Protein 6HQ2 (pdb70)

Sequence (215 aa):
AAQSVDIHKDQIIFSEGDAGDCAYIIEKGRVLIYLTKDKEEIPLTILGEGEIFGEMALIDNQNRSASVRALEDVRLAIVTKQQVLERVSTADKVVQLLMRVLLKRLRRAAQSVDIHKDQIIFSEGDAGDCAYIIEKGRVLIYLTKDKEEIPLTILGEGEIFGEMALIDNQNRSASVRALEDVRLAIVTKQQVLERVSTADKVVQLLMRVLLKRLR

Radius of gyration: 20.6 Å; Cα contacts (8 Å, |Δi|>4): 465; chains: 2; bounding box: 59×42×38 Å

B-factor: mean 92.41, std 17.85, range [60.57, 152.87]

Structure (mmCIF, N/CA/C/O backbone):
data_6HQ2
#
_entry.id   6HQ2
#
_cell.length_a   92.470
_cell.length_b   92.470
_cell.length_c   74.120
_cell.angle_alpha   90.000
_cell.angle_beta   90.000
_cell.angle_gamma   90.000
#
_symmetry.space_group_name_H-M   'P 43 21 2'
#
loop_
_entity.id
_entity.type
_entity.pdbx_description
1 polymer 'EAL Enzyme Bd1971'
2 water water
#
loop_
_atom_site.group_PDB
_atom_site.id
_atom_site.type_symbol
_atom_site.label_atom_id
_atom_site.label_alt_id
_atom_site.label_comp_id
_atom_site.label_asym_id
_atom_site.label_entity_id
_atom_site.label_seq_id
_atom_site.pdbx_PDB_ins_code
_atom_site.Cartn_x
_atom_site.Cartn_y
_atom_site.Cartn_z
_atom_site.occupancy
_atom_site.B_iso_or_equiv
_atom_site.auth_seq_id
_atom_site.auth_comp_id
_atom_site.auth_asym_id
_atom_site.auth_atom_id
_atom_site.pdbx_PDB_model_num
ATOM 1 N N . ALA A 1 1 ? 2.804 55.589 88.337 1.00 107.29 4 ALA A N 1
ATOM 2 C CA . ALA A 1 1 ? 1.389 55.464 87.883 1.00 106.14 4 ALA A CA 1
ATOM 3 C C . ALA A 1 1 ? 0.879 56.832 87.431 1.00 104.17 4 ALA A C 1
ATOM 4 O O . ALA A 1 1 ? 0.640 57.688 88.258 1.00 105.32 4 ALA A O 1
ATOM 6 N N . ALA A 1 2 ? 0.701 57.034 86.125 1.00 102.94 5 ALA A N 1
ATOM 7 C CA . ALA A 1 2 ? 0.147 58.291 85.599 1.00 99.26 5 ALA A CA 1
ATOM 8 C C . ALA A 1 2 ? -1.289 58.496 86.107 1.00 98.45 5 ALA A C 1
ATOM 9 O O . ALA A 1 2 ? -2.028 57.538 86.246 1.00 103.00 5 ALA A O 1
ATOM 11 N N . GLN A 1 3 ? -1.677 59.735 86.375 1.00 94.84 6 GLN A N 1
ATOM 12 C CA . GLN A 1 3 ? -3.003 60.046 86.916 1.00 97.97 6 GLN A CA 1
ATOM 13 C C . GLN A 1 3 ? -3.715 61.148 86.101 1.00 89.71 6 GLN A C 1
ATOM 14 O O . GLN A 1 3 ? -3.047 62.033 85.574 1.00 84.86 6 GLN A O 1
ATOM 20 N N . SER A 1 4 ? -5.052 61.147 86.079 1.00 86.38 7 SER A N 1
ATOM 21 C CA . SER A 1 4 ? -5.820 62.249 85.468 1.00 85.87 7 SER A CA 1
ATOM 22 C C . SER A 1 4 ? -6.845 62.851 86.432 1.00 86.58 7 SER A C 1
ATOM 23 O O . SER A 1 4 ? -7.311 62.169 87.348 1.00 84.64 7 SER A O 1
ATOM 26 N N . VAL A 1 5 ? -7.215 64.116 86.190 1.00 82.01 8 VAL A N 1
ATOM 27 C CA . VAL A 1 5 ? -8.217 64.794 86.990 1.00 80.02 8 VAL A CA 1
ATOM 28 C C . VAL A 1 5 ? -9.180 65.570 86.131 1.00 77.87 8 VAL A C 1
ATOM 29 O O . VAL A 1 5 ? -8.770 66.144 85.093 1.00 74.86 8 VAL A O 1
ATOM 33 N N . ASP A 1 6 ? -10.425 65.657 86.614 1.00 73.32 9 ASP A N 1
ATOM 34 C CA . ASP A 1 6 ? -11.422 66.509 86.001 1.00 76.54 9 ASP A CA 1
ATOM 35 C C . ASP A 1 6 ? -11.395 67.864 86.661 1.00 77.70 9 ASP A C 1
ATOM 36 O O . ASP A 1 6 ? -11.316 67.960 87.903 1.00 73.33 9 ASP A O 1
ATOM 41 N N . ILE A 1 7 ? -11.475 68.922 85.851 1.00 78.51 10 ILE A N 1
ATOM 42 C CA . ILE A 1 7 ? -11.723 70.273 86.393 1.00 76.04 10 ILE A CA 1
ATOM 43 C C . ILE A 1 7 ? -12.852 70.978 85.630 1.00 76.22 10 ILE A C 1
ATOM 44 O O . ILE A 1 7 ? -12.919 70.949 84.413 1.00 80.92 10 ILE A O 1
ATOM 49 N N . HIS A 1 8 ? -13.741 71.618 86.369 1.00 74.91 11 HIS A N 1
ATOM 50 C CA . HIS A 1 8 ? -14.959 72.172 85.788 1.00 78.69 11 HIS A CA 1
ATOM 51 C C . HIS A 1 8 ? -14.771 73.494 85.074 1.00 76.94 11 HIS A C 1
ATOM 52 O O . HIS A 1 8 ? -13.905 74.310 85.389 1.00 75.63 11 HIS A O 1
ATOM 59 N N . LYS A 1 9 ? -15.598 73.673 84.078 1.00 77.88 12 LYS A N 1
ATOM 60 C CA . LYS A 1 9 ? -15.660 74.893 83.314 1.00 79.73 12 LYS A CA 1
ATOM 61 C C . LYS A 1 9 ? -15.586 76.088 84.262 1.00 75.98 12 LYS A C 1
ATOM 62 O O . LYS A 1 9 ? -16.286 76.128 85.267 1.00 74.99 12 LYS A O 1
ATOM 68 N N . ASP A 1 10 ? -14.712 77.035 83.931 1.00 77.08 13 ASP A N 1
ATOM 69 C CA . ASP A 1 10 ? -14.473 78.331 84.650 1.00 77.81 13 ASP A CA 1
ATOM 70 C C . ASP A 1 10 ? -13.577 78.312 85.874 1.00 74.28 13 ASP A C 1
ATOM 71 O O . ASP A 1 10 ? -13.193 79.382 86.376 1.00 80.82 13 ASP A O 1
ATOM 76 N N . GLN A 1 11 ? -13.207 77.117 86.319 1.00 69.02 14 GLN A N 1
ATOM 77 C CA . GLN A 1 11 ? -12.197 77.003 87.362 1.00 69.48 14 GLN A CA 1
ATOM 78 C C . GLN A 1 11 ? -10.838 77.464 86.851 1.00 71.70 14 GLN A C 1
ATOM 79 O O . GLN A 1 11 ? -10.418 77.189 85.720 1.00 75.29 14 GLN A O 1
ATOM 85 N N . ILE A 1 12 ? -10.161 78.157 87.723 1.00 73.55 15 ILE A N 1
ATOM 86 C CA . ILE A 1 12 ? -8.790 78.515 87.545 1.00 70.86 15 ILE A CA 1
ATOM 87 C C . ILE A 1 12 ? -7.978 77.335 87.979 1.00 70.63 15 ILE A C 1
ATOM 88 O O . ILE A 1 12 ? -8.019 76.893 89.140 1.00 74.03 15 ILE A O 1
ATOM 93 N N . ILE A 1 13 ? -7.228 76.809 87.031 1.00 71.53 16 ILE A N 1
ATOM 94 C CA . ILE A 1 13 ? -6.414 75.622 87.235 1.00 71.03 16 ILE A CA 1
ATOM 95 C C . ILE A 1 13 ? -5.157 75.988 88.030 1.00 72.54 16 ILE A C 1
ATOM 96 O O . ILE A 1 13 ? -4.799 75.276 88.970 1.00 73.01 16 ILE A O 1
ATOM 101 N N . PHE A 1 14 ? -4.519 77.096 87.643 1.00 72.60 17 PHE A N 1
ATOM 102 C CA . PHE A 1 14 ? -3.517 77.770 88.469 1.00 72.00 17 PHE A CA 1
ATOM 103 C C . PHE A 1 14 ? -3.371 79.258 88.080 1.00 74.00 17 PHE A C 1
ATOM 104 O O . PHE A 1 14 ? -3.888 79.657 87.061 1.00 70.12 17 PHE A O 1
ATOM 112 N N . SER A 1 15 ? -2.683 80.047 88.918 1.00 76.20 18 SER A N 1
ATOM 113 C CA . SER A 1 15 ? -2.506 81.481 88.700 1.00 78.47 18 SER A CA 1
ATOM 114 C C . SER A 1 15 ? -1.038 81.945 88.600 1.00 82.26 18 SER A C 1
ATOM 115 O O . SER A 1 15 ? -0.148 81.378 89.221 1.00 83.60 18 SER A O 1
ATOM 118 N N . GLU A 1 16 ? -0.814 82.981 87.795 1.00 88.54 19 GLU A N 1
ATOM 119 C CA . GLU A 1 16 ? 0.413 83.812 87.825 1.00 93.62 19 GLU A CA 1
ATOM 120 C C . GLU A 1 16 ? 0.911 83.862 89.236 1.00 91.76 19 GLU A C 1
ATOM 121 O O . GLU A 1 16 ? 0.189 84.333 90.112 1.00 96.51 19 GLU A O 1
ATOM 127 N N . GLY A 1 17 ? 2.105 83.357 89.481 1.00 89.29 20 GLY A N 1
ATOM 128 C CA . GLY A 1 17 ? 2.740 83.517 90.764 1.00 88.81 20 GLY A CA 1
ATOM 129 C C . GLY A 1 17 ? 2.750 82.260 91.609 1.00 87.29 20 GLY A C 1
ATOM 130 O O . GLY A 1 17 ? 3.622 82.118 92.465 1.00 89.12 20 GLY A O 1
ATOM 131 N N . ASP A 1 18 ? 1.778 81.363 91.396 1.00 83.50 21 ASP A N 1
ATOM 132 C CA . ASP A 1 18 ? 1.686 80.141 92.197 1.00 80.78 21 ASP A CA 1
ATOM 133 C C . ASP A 1 18 ? 2.953 79.270 92.068 1.00 84.25 21 ASP A C 1
ATOM 134 O O . ASP A 1 18 ? 3.607 79.226 91.025 1.00 83.73 21 ASP A O 1
ATOM 139 N N . ALA A 1 19 ? 3.254 78.557 93.150 1.00 82.70 22 ALA A N 1
ATOM 140 C CA . ALA A 1 19 ? 4.263 77.524 93.155 1.00 80.93 22 ALA A CA 1
ATOM 141 C C . ALA A 1 19 ? 3.717 76.375 92.355 1.00 76.85 22 ALA A C 1
ATOM 142 O O . ALA A 1 19 ? 2.545 76.102 92.458 1.00 77.48 22 ALA A O 1
ATOM 144 N N . GLY A 1 20 ? 4.533 75.679 91.584 1.00 79.46 23 GLY A N 1
ATOM 145 C CA . GLY A 1 20 ? 4.032 74.501 90.875 1.00 80.14 23 GLY A CA 1
ATOM 146 C C . GLY A 1 20 ? 5.114 73.493 90.565 1.00 80.76 23 GLY A C 1
ATOM 147 O O . GLY A 1 20 ? 6.229 73.870 90.269 1.00 84.06 23 GLY A O 1
ATOM 148 N N . ASP A 1 21 ? 4.763 72.214 90.602 1.00 85.73 24 ASP A N 1
ATOM 149 C CA . ASP A 1 21 ? 5.719 71.127 90.399 1.00 92.56 24 ASP A CA 1
ATOM 150 C C . ASP A 1 21 ? 5.473 70.247 89.200 1.00 91.13 24 ASP A C 1
ATOM 151 O O . ASP A 1 21 ? 6.321 69.422 88.853 1.00 98.74 24 ASP A O 1
ATOM 156 N N . CYS A 1 22 ? 4.320 70.418 88.570 1.00 89.39 25 CYS A N 1
ATOM 157 C CA . CYS A 1 22 ? 3.813 69.491 87.567 1.00 86.04 25 CYS A CA 1
ATOM 158 C C . CYS A 1 22 ? 3.353 70.256 86.321 1.00 82.75 25 CYS A C 1
ATOM 159 O O . CYS A 1 22 ? 3.151 71.490 86.362 1.00 79.89 25 CYS A O 1
ATOM 162 N N . ALA A 1 23 ? 3.230 69.533 85.208 1.00 77.07 26 ALA A N 1
ATOM 163 C CA . ALA A 1 23 ? 2.600 70.081 83.991 1.00 75.65 26 ALA A CA 1
ATOM 164 C C . ALA A 1 23 ? 1.322 69.289 83.704 1.00 73.36 26 ALA A C 1
ATOM 165 O O . ALA A 1 23 ? 1.037 68.272 84.362 1.00 80.79 26 ALA A O 1
ATOM 167 N N . TYR A 1 24 ? 0.531 69.767 82.762 1.00 72.61 27 TYR A N 1
ATOM 168 C CA . TYR A 1 24 ? -0.764 69.121 82.417 1.00 77.12 27 TYR A CA 1
ATOM 169 C C . TYR A 1 24 ? -0.944 68.900 80.915 1.00 75.77 27 TYR A C 1
ATOM 170 O O . TYR A 1 24 ? -0.550 69.715 80.110 1.00 77.44 27 TYR A O 1
ATOM 179 N N . ILE A 1 25 ? -1.442 67.740 80.546 1.00 76.14 28 ILE A N 1
ATOM 180 C CA . ILE A 1 25 ? -1.776 67.478 79.159 1.00 79.03 28 ILE A CA 1
ATOM 181 C C . ILE A 1 25 ? -3.284 67.378 79.074 1.00 81.33 28 ILE A C 1
ATOM 182 O O . ILE A 1 25 ? -3.905 66.611 79.832 1.00 87.75 28 ILE A O 1
ATOM 187 N N . ILE A 1 26 ? -3.862 68.115 78.134 1.00 81.31 29 ILE A N 1
ATOM 188 C CA . ILE A 1 26 ? -5.302 68.176 78.002 1.00 82.35 29 ILE A CA 1
ATOM 189 C C . ILE A 1 26 ? -5.767 66.962 77.244 1.00 82.96 29 ILE A C 1
ATOM 190 O O . ILE A 1 26 ? -5.336 66.734 76.108 1.00 86.98 29 ILE A O 1
ATOM 195 N N . GLU A 1 27 ? -6.593 66.167 77.913 1.00 82.68 30 GLU A N 1
ATOM 196 C CA . GLU A 1 27 ? -7.217 64.996 77.323 1.00 88.92 30 GLU A CA 1
ATOM 197 C C . GLU A 1 27 ? -8.600 65.326 76.850 1.00 92.25 30 GLU A C 1
ATOM 198 O O . GLU A 1 27 ? -9.090 64.685 75.962 1.00 96.66 30 GLU A O 1
ATOM 204 N N . LYS A 1 28 ? -9.235 66.308 77.480 1.00 95.39 31 LYS A N 1
ATOM 205 C CA . LYS A 1 28 ? -10.580 66.736 77.125 1.00 99.31 31 LYS A CA 1
ATOM 206 C C . LYS A 1 28 ? -10.715 68.224 77.435 1.00 93.75 31 LYS A C 1
ATOM 207 O O . LYS A 1 28 ? -10.240 68.713 78.456 1.00 87.05 31 LYS A O 1
ATOM 213 N N . GLY A 1 29 ? -11.347 68.940 76.526 1.00 93.33 32 GLY A N 1
ATOM 214 C CA . GLY A 1 29 ? -11.723 70.319 76.759 1.00 89.91 32 GLY A CA 1
ATOM 215 C C . GLY A 1 29 ? -10.657 71.287 76.284 1.00 84.97 32 GLY A C 1
ATOM 216 O O . GLY A 1 29 ? -9.860 70.948 75.442 1.00 85.17 32 GLY A O 1
ATOM 217 N N . ARG A 1 30 ? -10.728 72.518 76.781 1.00 83.63 33 ARG A N 1
ATOM 218 C CA . ARG A 1 30 ? -9.909 73.647 76.331 1.00 84.51 33 ARG A CA 1
ATOM 219 C C . ARG A 1 30 ? -9.666 74.550 77.524 1.00 82.00 33 ARG A C 1
ATOM 220 O O . ARG A 1 30 ? -10.513 74.617 78.425 1.00 83.61 33 ARG A O 1
ATOM 228 N N . VAL A 1 31 ? -8.536 75.258 77.491 1.00 79.39 34 VAL A N 1
ATOM 229 C CA . VAL A 1 31 ? -8.134 76.187 78.555 1.00 80.36 34 VAL A CA 1
ATOM 230 C C . VAL A 1 31 ? -7.602 77.463 77.925 1.00 84.31 34 VAL A C 1
ATOM 231 O O . VAL A 1 31 ? -7.091 77.437 76.798 1.00 86.09 34 VAL A O 1
ATOM 235 N N . LEU A 1 32 ? -7.709 78.553 78.671 1.00 85.48 35 LEU A N 1
ATOM 236 C CA . LEU A 1 32 ? -7.172 79.847 78.286 1.00 87.06 35 LEU A CA 1
ATOM 237 C C . LEU A 1 32 ? -5.983 80.166 79.167 1.00 86.98 35 LEU A C 1
ATOM 238 O O . LEU A 1 32 ? -6.132 80.206 80.381 1.00 87.39 35 LEU A O 1
ATOM 243 N N . ILE A 1 33 ? -4.799 80.350 78.565 1.00 89.29 36 ILE A N 1
ATOM 244 C CA . ILE A 1 33 ? -3.656 80.922 79.275 1.00 86.64 36 ILE A CA 1
ATOM 245 C C . ILE A 1 33 ? -3.807 82.433 79.252 1.00 89.66 36 ILE A C 1
ATOM 246 O O . ILE A 1 33 ? -3.922 83.009 78.173 1.00 97.39 36 ILE A O 1
ATOM 251 N N . TYR A 1 34 ? -3.796 83.084 80.409 1.00 86.66 37 TYR A N 1
ATOM 252 C CA . TYR A 1 34 ? -3.919 84.536 80.457 1.00 89.62 37 TYR A CA 1
ATOM 253 C C . TYR A 1 34 ? -3.048 85.126 81.520 1.00 91.83 37 TYR A C 1
ATOM 254 O O . TYR A 1 34 ? -2.596 84.440 82.423 1.00 94.26 37 TYR A O 1
ATOM 263 N N . LEU A 1 35 ? -2.770 86.407 81.359 1.00 95.64 38 LEU A N 1
ATOM 264 C CA . LEU A 1 35 ? -2.207 87.229 82.412 1.00 99.97 38 LEU A CA 1
ATOM 265 C C . LEU A 1 35 ? -3.309 88.138 82.874 1.00 101.65 38 LEU A C 1
ATOM 266 O O . LEU A 1 35 ? -4.389 88.190 82.270 1.00 100.89 38 LEU A O 1
ATOM 271 N N . THR A 1 36 ? -3.010 88.907 83.911 1.00 106.83 39 THR A N 1
ATOM 272 C CA . THR A 1 36 ? -3.872 90.025 84.274 1.00 114.82 39 THR A CA 1
ATOM 273 C C . THR A 1 36 ? -2.977 91.219 84.682 1.00 120.06 39 THR A C 1
ATOM 274 O O . THR A 1 36 ? -1.915 91.050 85.295 1.00 122.08 39 THR A O 1
ATOM 278 N N . LYS A 1 37 ? -3.365 92.401 84.221 1.00 127.72 40 LYS A N 1
ATOM 279 C CA . LYS A 1 37 ? -2.759 93.661 84.641 1.00 135.63 40 LYS A CA 1
ATOM 280 C C . LYS A 1 37 ? -3.856 94.702 84.751 1.00 136.11 40 LYS A C 1
ATOM 281 O O . LYS A 1 37 ? -4.760 94.720 83.939 1.00 135.08 40 LYS A O 1
ATOM 287 N N . ASP A 1 38 ? -3.772 95.546 85.775 1.00 137.70 41 ASP A N 1
ATOM 288 C CA . ASP A 1 38 ? -4.768 96.583 86.065 1.00 138.59 41 ASP A CA 1
ATOM 289 C C . ASP A 1 38 ? -6.083 96.051 86.623 1.00 134.60 41 ASP A C 1
ATOM 290 O O . ASP A 1 38 ? -6.836 96.834 87.178 1.00 139.76 41 ASP A O 1
ATOM 295 N N . LYS A 1 39 ? -6.313 94.740 86.597 1.00 131.53 42 LYS A N 1
ATOM 296 C CA . LYS A 1 39 ? -7.607 94.145 86.953 1.00 129.06 42 LYS A CA 1
ATOM 297 C C . LYS A 1 39 ? -8.232 93.733 85.616 1.00 128.19 42 LYS A C 1
ATOM 298 O O . LYS A 1 39 ? -9.424 93.526 85.515 1.00 125.38 42 LYS A O 1
ATOM 304 N N . GLU A 1 40 ? -7.386 93.587 84.596 1.00 131.24 43 GLU A N 1
ATOM 305 C CA . GLU A 1 40 ? -7.811 93.330 83.224 1.00 130.38 43 GLU A CA 1
ATOM 306 C C . GLU A 1 40 ? -7.230 92.011 82.683 1.00 125.73 43 GLU A C 1
ATOM 307 O O . GLU A 1 40 ? -6.016 91.805 82.690 1.00 122.12 43 GLU A O 1
ATOM 313 N N . GLU A 1 41 ? -8.102 91.132 82.202 1.00 119.77 44 GLU A N 1
ATOM 314 C CA . GLU A 1 41 ? -7.687 89.863 81.614 1.00 115.73 44 GLU A CA 1
ATOM 315 C C . GLU A 1 41 ? -7.045 90.089 80.248 1.00 123.24 44 GLU A C 1
ATOM 316 O O . GLU A 1 41 ? -7.696 90.573 79.313 1.00 127.20 44 GLU A O 1
ATOM 322 N N . ILE A 1 42 ? -5.775 89.740 80.115 1.00 119.83 45 ILE A N 1
ATOM 323 C CA . ILE A 1 42 ? -5.140 89.819 78.818 1.00 119.50 45 ILE A CA 1
ATOM 324 C C . ILE A 1 42 ? -4.792 88.408 78.318 1.00 111.13 45 ILE A C 1
ATOM 325 O O . ILE A 1 42 ? -3.848 87.800 78.760 1.00 108.05 45 ILE A O 1
ATOM 330 N N . PRO A 1 43 ? -5.627 87.854 77.432 1.00 108.79 46 PRO A N 1
ATOM 331 C CA . PRO A 1 43 ? -5.444 86.485 76.938 1.00 106.86 46 PRO A CA 1
ATOM 332 C C . PRO A 1 43 ? -4.218 86.277 76.095 1.00 106.20 46 PRO A C 1
ATOM 333 O O . PRO A 1 43 ? -3.911 87.092 75.259 1.00 116.07 46 PRO A O 1
ATOM 337 N N . LEU A 1 44 ? -3.566 85.149 76.261 1.00 103.30 47 LEU A N 1
ATOM 338 C CA . LEU A 1 44 ? -2.394 84.839 75.472 1.00 102.80 47 LEU A CA 1
ATOM 339 C C . LEU A 1 44 ? -2.672 83.720 74.489 1.00 100.19 47 LEU A C 1
ATOM 340 O O . LEU A 1 44 ? -2.310 83.830 73.312 1.00 106.93 47 LEU A O 1
ATOM 345 N N . THR A 1 45 ? -3.290 82.638 74.961 1.00 95.75 48 THR A N 1
ATOM 346 C CA . THR A 1 45 ? -3.412 81.420 74.175 1.00 95.75 48 THR A CA 1
ATOM 347 C C . THR A 1 45 ? -4.545 80.527 74.628 1.00 90.10 48 THR A C 1
ATOM 348 O O . THR A 1 45 ? -4.862 80.453 75.796 1.00 92.36 48 THR A O 1
ATOM 352 N N . ILE A 1 46 ? -5.126 79.829 73.668 1.00 88.39 49 ILE A N 1
ATOM 353 C CA . ILE A 1 46 ? -6.143 78.841 73.909 1.00 88.45 49 ILE A CA 1
ATOM 354 C C . ILE A 1 46 ? -5.549 77.521 73.516 1.00 83.95 49 ILE A C 1
ATOM 355 O O . ILE A 1 46 ? -4.948 77.389 72.475 1.00 85.52 49 ILE A O 1
ATOM 360 N N . LEU A 1 47 ? -5.710 76.544 74.374 1.00 82.78 50 LEU A N 1
ATOM 361 C CA . LEU A 1 47 ? -5.126 75.234 74.177 1.00 82.73 50 LEU A CA 1
ATOM 362 C C . LEU A 1 47 ? -6.250 74.249 74.270 1.00 82.81 50 LEU A C 1
ATOM 363 O O . LEU A 1 47 ? -7.154 74.453 75.086 1.00 83.05 50 LEU A O 1
ATOM 368 N N . GLY A 1 48 ? -6.151 73.162 73.501 1.00 83.10 51 GLY A N 1
ATOM 369 C CA . GLY A 1 48 ? -7.173 72.093 73.443 1.00 82.65 51 GLY A CA 1
ATOM 370 C C . GLY A 1 48 ? -6.537 70.717 73.480 1.00 84.52 51 GLY A C 1
ATOM 371 O O . GLY A 1 48 ? -5.336 70.587 73.857 1.00 80.91 51 GLY A O 1
ATOM 372 N N . GLU A 1 49 ? -7.320 69.689 73.150 1.00 83.16 52 GLU A N 1
ATOM 373 C CA . GLU A 1 49 ? -6.876 68.300 73.331 1.00 87.55 52 GLU A CA 1
ATOM 374 C C . GLU A 1 49 ? -5.488 68.065 72.749 1.00 89.61 52 GLU A C 1
ATOM 375 O O . GLU A 1 49 ? -5.155 68.605 71.695 1.00 90.35 52 GLU A O 1
ATOM 381 N N . GLY A 1 50 ? -4.687 67.272 73.466 1.00 89.58 53 GLY A N 1
ATOM 382 C CA . GLY A 1 50 ? -3.382 66.845 72.992 1.00 87.88 53 GLY A CA 1
ATOM 383 C C . GLY A 1 50 ? -2.277 67.796 73.368 1.00 85.48 53 GLY A C 1
ATOM 384 O O . GLY A 1 50 ? -1.135 67.516 73.069 1.00 90.96 53 GLY A O 1
ATOM 385 N N . GLU A 1 51 ? -2.608 68.932 73.987 1.00 83.21 54 GLU A N 1
ATOM 386 C CA . GLU A 1 51 ? -1.648 69.963 74.293 1.00 79.79 54 GLU A CA 1
ATOM 387 C C . GLU A 1 51 ? -1.276 70.010 75.736 1.00 77.28 54 GLU A C 1
ATOM 388 O O . GLU A 1 51 ? -2.024 69.593 76.602 1.00 79.30 54 GLU A O 1
ATOM 394 N N . ILE A 1 52 ? -0.085 70.531 75.982 1.00 76.60 55 ILE A N 1
ATOM 395 C CA . ILE A 1 52 ? 0.527 70.573 77.305 1.00 75.47 55 ILE A CA 1
ATOM 396 C C . ILE A 1 52 ? 0.619 72.024 77.758 1.00 75.87 55 ILE A C 1
ATOM 397 O O . ILE A 1 52 ? 0.833 72.915 76.951 1.00 76.95 55 ILE A O 1
ATOM 402 N N . PHE A 1 53 ? 0.440 72.254 79.053 1.00 72.92 56 PHE A N 1
ATOM 403 C CA . PHE A 1 53 ? 0.777 73.538 79.631 1.00 76.12 56 PHE A CA 1
ATOM 404 C C . PHE A 1 53 ? 1.304 73.314 81.023 1.00 72.84 56 PHE A C 1
ATOM 405 O O . PHE A 1 53 ? 1.279 72.175 81.540 1.00 72.05 56 PHE A O 1
ATOM 413 N N . GLY A 1 54 ? 1.813 74.394 81.600 1.00 70.45 57 GLY A N 1
ATOM 414 C CA . GLY A 1 54 ? 2.494 74.310 82.887 1.00 73.06 57 GLY A CA 1
ATOM 415 C C . GLY A 1 54 ? 3.908 73.740 82.778 1.00 74.01 57 GLY A C 1
ATOM 416 O O . GLY A 1 54 ? 4.523 73.396 83.805 1.00 74.90 57 GLY A O 1
ATOM 417 N N . GLU A 1 55 ? 4.450 73.657 81.563 1.00 74.42 58 GLU A N 1
ATOM 418 C CA . GLU A 1 55 ? 5.672 72.870 81.382 1.00 79.10 58 GLU A CA 1
ATOM 419 C C . GLU A 1 55 ? 6.887 73.441 82.067 1.00 78.82 58 GLU A C 1
ATOM 420 O O . GLU A 1 55 ? 7.741 72.679 82.436 1.00 81.02 58 GLU A O 1
ATOM 426 N N . MET A 1 56 ? 6.942 74.749 82.292 1.00 85.00 59 MET A N 1
ATOM 427 C CA . MET A 1 56 ? 8.116 75.328 82.932 1.00 88.24 59 MET A CA 1
ATOM 428 C C . MET A 1 56 ? 8.269 74.953 84.400 1.00 96.31 59 MET A C 1
ATOM 429 O O . MET A 1 56 ? 9.329 75.133 84.946 1.00 97.78 59 MET A O 1
ATOM 434 N N . ALA A 1 57 ? 7.252 74.392 85.037 1.00 98.36 60 ALA A N 1
ATOM 435 C CA . ALA A 1 57 ? 7.410 73.886 86.402 1.00 94.52 60 ALA A CA 1
ATOM 436 C C . ALA A 1 57 ? 8.228 72.621 86.414 1.00 98.88 60 ALA A C 1
ATOM 437 O O . ALA A 1 57 ? 8.922 72.332 87.400 1.00 111.96 60 ALA A O 1
ATOM 439 N N . LEU A 1 58 ? 8.169 71.855 85.337 1.00 96.91 61 LEU A N 1
ATOM 440 C CA . LEU A 1 58 ? 8.927 70.596 85.239 1.00 99.50 61 LEU A CA 1
ATOM 441 C C . LEU A 1 58 ? 10.341 70.813 84.898 1.00 102.75 61 LEU A C 1
ATOM 442 O O . LEU A 1 58 ? 11.168 69.896 85.026 1.00 111.59 61 LEU A O 1
ATOM 447 N N . ILE A 1 59 ? 10.626 71.987 84.355 1.00 104.26 62 ILE A N 1
ATOM 448 C CA . ILE A 1 59 ? 11.954 72.270 83.882 1.00 106.56 62 ILE A CA 1
ATOM 449 C C . ILE A 1 59 ? 12.681 73.082 84.947 1.00 109.48 62 ILE A C 1
ATOM 450 O O . ILE A 1 59 ? 13.487 72.561 85.701 1.00 119.75 62 ILE A O 1
ATOM 455 N N . ASP A 1 60 ? 12.383 74.366 85.023 1.00 113.64 63 ASP A N 1
ATOM 456 C CA . ASP A 1 60 ? 12.992 75.212 86.018 1.00 119.33 63 ASP A CA 1
ATOM 457 C C . ASP A 1 60 ? 12.390 74.946 87.396 1.00 120.91 63 ASP A C 1
ATOM 458 O O . ASP A 1 60 ? 11.897 73.852 87.696 1.00 113.93 63 ASP A O 1
ATOM 463 N N . ASN A 1 61 ? 12.470 75.951 88.253 1.00 128.76 64 ASN A N 1
ATOM 464 C CA . ASN A 1 61 ? 11.990 75.807 89.611 1.00 128.23 64 ASN A CA 1
ATOM 465 C C . ASN A 1 61 ? 11.360 77.068 90.146 1.00 130.92 64 ASN A C 1
ATOM 466 O O . ASN A 1 61 ? 11.523 77.416 91.319 1.00 142.87 64 ASN A O 1
ATOM 471 N N . GLN A 1 62 ? 10.591 77.718 89.285 1.00 129.16 65 GLN A N 1
ATOM 472 C CA . GLN A 1 62 ? 9.967 78.970 89.637 1.00 128.00 65 GLN A CA 1
ATOM 473 C C . GLN A 1 62 ? 8.453 78.762 89.718 1.00 115.06 65 GLN A C 1
ATOM 474 O O . GLN A 1 62 ? 7.933 77.644 89.865 1.00 109.55 65 GLN A O 1
ATOM 480 N N . ASN A 1 63 ? 7.767 79.884 89.649 1.00 107.39 66 ASN A N 1
ATOM 481 C CA . ASN A 1 63 ? 6.351 79.930 89.768 1.00 97.16 66 ASN A CA 1
ATOM 482 C C . ASN A 1 63 ? 5.717 80.093 88.428 1.00 91.16 66 ASN A C 1
ATOM 483 O O . ASN A 1 63 ? 6.342 80.479 87.448 1.00 90.70 66 ASN A O 1
ATOM 488 N N . ARG A 1 64 ? 4.432 79.832 88.408 1.00 87.22 67 ARG A N 1
ATOM 489 C CA . ARG A 1 64 ? 3.681 79.919 87.203 1.00 81.63 67 ARG A CA 1
ATOM 490 C C . ARG A 1 64 ? 3.829 81.324 86.614 1.00 87.57 67 ARG A C 1
ATOM 491 O O . ARG A 1 64 ? 3.606 82.343 87.292 1.00 94.58 67 ARG A O 1
ATOM 499 N N . SER A 1 65 ? 4.205 81.375 85.345 1.00 89.11 68 SER A N 1
ATOM 500 C CA . SER A 1 65 ? 4.360 82.641 84.637 1.00 94.10 68 SER A CA 1
ATOM 501 C C . SER A 1 65 ? 3.028 83.169 84.140 1.00 94.23 68 SER A C 1
ATOM 502 O O . SER A 1 65 ? 2.913 84.374 83.858 1.00 99.24 68 SER A O 1
ATOM 505 N N . ALA A 1 66 ? 2.028 82.290 84.044 1.00 89.10 69 ALA A N 1
ATOM 506 C CA . ALA A 1 66 ? 0.687 82.695 83.601 1.00 89.53 69 ALA A CA 1
ATOM 507 C C . ALA A 1 66 ? -0.412 81.949 84.348 1.00 85.96 69 ALA A C 1
ATOM 508 O O . ALA A 1 66 ? -0.141 80.941 84.986 1.00 85.56 69 ALA A O 1
ATOM 510 N N . SER A 1 67 ? -1.631 82.479 84.268 1.00 83.06 70 SER A N 1
ATOM 511 C CA . SER A 1 67 ? -2.817 81.854 84.823 1.00 80.79 70 SER A CA 1
ATOM 512 C C . SER A 1 67 ? -3.540 81.040 83.747 1.00 80.27 70 SER A C 1
ATOM 513 O O . SER A 1 67 ? -3.474 81.357 82.566 1.00 82.30 70 SER A O 1
ATOM 516 N N . VAL A 1 68 ? -4.282 80.026 84.173 1.00 74.83 71 VAL A N 1
ATOM 517 C CA . VAL A 1 68 ? -4.958 79.151 83.270 1.00 71.92 71 VAL A CA 1
ATOM 518 C C . VAL A 1 68 ? -6.342 78.840 83.816 1.00 75.34 71 VAL A C 1
ATOM 519 O O . VAL A 1 68 ? -6.478 78.336 84.917 1.00 77.69 71 VAL A O 1
ATOM 523 N N . ARG A 1 69 ? -7.343 79.131 83.002 1.00 77.25 72 ARG A N 1
ATOM 524 C CA . ARG A 1 69 ? -8.713 78.900 83.295 1.00 82.04 72 ARG A CA 1
ATOM 525 C C . ARG A 1 69 ? -9.318 77.927 82.283 1.00 81.89 72 ARG A C 1
ATOM 526 O O . ARG A 1 69 ? -9.024 78.003 81.094 1.00 82.55 72 ARG A O 1
ATOM 534 N N . ALA A 1 70 ? -10.159 77.018 82.776 1.00 81.62 73 ALA A N 1
ATOM 535 C CA . ALA A 1 70 ? -10.880 76.089 81.941 1.00 85.04 73 ALA A CA 1
ATOM 536 C C . ALA A 1 70 ? -12.038 76.831 81.220 1.00 92.16 73 ALA A C 1
ATOM 537 O O . ALA A 1 70 ? -12.839 77.485 81.859 1.00 94.17 73 ALA A O 1
ATOM 539 N N . LEU A 1 71 ? -12.104 76.732 79.901 1.00 89.87 74 LEU A N 1
ATOM 540 C CA . LEU A 1 71 ? -13.181 77.364 79.133 1.00 95.86 74 LEU A CA 1
ATOM 541 C C . LEU A 1 71 ? -14.411 76.453 79.012 1.00 95.56 74 LEU A C 1
ATOM 542 O O . LEU A 1 71 ? -15.510 76.897 78.666 1.00 96.41 74 LEU A O 1
ATOM 547 N N . GLU A 1 72 ? -14.185 75.186 79.340 1.00 95.18 75 GLU A N 1
ATOM 548 C CA . GLU A 1 72 ? -15.186 74.137 79.364 1.00 93.38 75 GLU A CA 1
ATOM 549 C C . GLU A 1 72 ? -14.661 73.043 80.328 1.00 89.09 75 GLU A C 1
ATOM 550 O O . GLU A 1 72 ? -13.581 73.184 80.878 1.00 83.44 75 GLU A O 1
ATOM 556 N N . ASP A 1 73 ? -15.439 71.996 80.587 1.00 83.52 76 ASP A N 1
ATOM 557 C CA . ASP A 1 73 ? -15.009 70.966 81.497 1.00 78.59 76 ASP A CA 1
ATOM 558 C C . ASP A 1 73 ? -13.710 70.368 80.938 1.00 78.09 76 ASP A C 1
ATOM 559 O O . ASP A 1 73 ? -13.647 70.025 79.759 1.00 80.64 76 ASP A O 1
ATOM 564 N N . VAL A 1 74 ? -12.672 70.221 81.750 1.00 74.46 77 VAL A N 1
ATOM 565 C CA . VAL A 1 74 ? -11.488 69.578 81.201 1.00 79.54 77 VAL A CA 1
ATOM 566 C C . VAL A 1 74 ? -11.110 68.293 81.927 1.00 77.36 77 VAL A C 1
ATOM 567 O O . VAL A 1 74 ? -11.533 68.054 83.031 1.00 78.37 77 VAL A O 1
ATOM 571 N N . ARG A 1 75 ? -10.376 67.428 81.242 1.00 77.78 78 ARG A N 1
ATOM 572 C CA . ARG A 1 75 ? -9.764 66.296 81.892 1.00 80.87 78 ARG A CA 1
ATOM 573 C C . ARG A 1 75 ? -8.288 66.442 81.556 1.00 80.57 78 ARG A C 1
ATOM 574 O O . ARG A 1 75 ? -7.934 66.624 80.393 1.00 84.05 78 ARG A O 1
ATOM 582 N N . LEU A 1 76 ? -7.458 66.445 82.603 1.00 75.78 79 LEU A N 1
ATOM 583 C CA . LEU A 1 76 ? -6.059 66.726 82.478 1.00 75.58 79 LEU A CA 1
ATOM 584 C C . LEU A 1 76 ? -5.254 65.550 82.973 1.00 76.90 79 LEU A C 1
ATOM 585 O O . LEU A 1 76 ? -5.540 64.976 84.032 1.00 77.34 79 LEU A O 1
ATOM 590 N N . ALA A 1 77 ? -4.232 65.207 82.212 1.00 77.92 80 ALA A N 1
ATOM 591 C CA . ALA A 1 77 ? -3.231 64.232 82.638 1.00 82.22 80 ALA A CA 1
ATOM 592 C C . ALA A 1 77 ? -2.143 64.999 83.387 1.00 80.70 80 ALA A C 1
ATOM 593 O O . ALA A 1 77 ? -1.658 66.024 82.891 1.00 77.07 80 ALA A O 1
ATOM 595 N N . ILE A 1 78 ? -1.782 64.519 84.575 1.00 78.12 81 ILE A N 1
ATOM 596 C CA . ILE A 1 78 ? -0.777 65.188 85.390 1.00 77.70 81 ILE A CA 1
ATOM 597 C C . ILE A 1 78 ? 0.563 64.636 84.982 1.00 80.26 81 ILE A C 1
ATOM 598 O O . ILE A 1 78 ? 0.788 63.432 85.031 1.00 79.71 81 ILE A O 1
ATOM 603 N N . VAL A 1 79 ? 1.448 65.521 84.561 1.00 80.57 82 VAL A N 1
ATOM 604 C CA . VAL A 1 79 ? 2.825 65.138 84.221 1.00 82.30 82 VAL A CA 1
ATOM 605 C C . VAL A 1 79 ? 3.761 65.560 85.374 1.00 85.04 82 VAL A C 1
ATOM 606 O O . VAL A 1 79 ? 3.805 66.748 85.715 1.00 87.55 82 VAL A O 1
ATOM 610 N N . THR A 1 80 ? 4.510 64.612 85.950 1.00 82.96 83 THR A N 1
ATOM 611 C CA . THR A 1 80 ? 5.421 64.892 87.084 1.00 80.52 83 THR A CA 1
ATOM 612 C C . THR A 1 80 ? 6.866 64.885 86.614 1.00 85.96 83 THR A C 1
ATOM 613 O O . THR A 1 80 ? 7.163 64.338 85.559 1.00 89.39 83 THR A O 1
ATOM 617 N N . LYS A 1 81 ? 7.769 65.425 87.433 1.00 90.16 84 LYS A N 1
ATOM 618 C CA . LYS A 1 81 ? 9.205 65.368 87.164 1.00 89.53 84 LYS A CA 1
ATOM 619 C C . LYS A 1 81 ? 9.702 63.947 87.047 1.00 87.77 84 LYS A C 1
ATOM 620 O O . LYS A 1 81 ? 10.553 63.637 86.222 1.00 84.76 84 LYS A O 1
ATOM 626 N N . GLN A 1 82 ? 9.136 63.079 87.866 1.00 91.67 85 GLN A N 1
ATOM 627 C CA . GLN A 1 82 ? 9.565 61.687 87.890 1.00 97.48 85 GLN A CA 1
ATOM 628 C C . GLN A 1 82 ? 9.205 61.014 86.562 1.00 94.83 85 GLN A C 1
ATOM 629 O O . GLN A 1 82 ? 9.996 60.242 86.047 1.00 93.25 85 GLN A O 1
ATOM 635 N N . GLN A 1 83 ? 8.010 61.296 86.036 1.00 90.76 86 GLN A N 1
ATOM 636 C CA . GLN A 1 83 ? 7.568 60.671 84.794 1.00 95.57 86 GLN A CA 1
ATOM 637 C C . GLN A 1 83 ? 8.410 61.082 83.591 1.00 97.02 86 GLN A C 1
ATOM 638 O O . GLN A 1 83 ? 8.713 60.270 82.722 1.00 96.06 86 GLN A O 1
ATOM 644 N N . VAL A 1 84 ? 8.782 62.352 83.565 1.00 92.80 87 VAL A N 1
ATOM 645 C CA . VAL A 1 84 ? 9.662 62.853 82.552 1.00 95.34 87 VAL A CA 1
ATOM 646 C C . VAL A 1 84 ? 11.001 62.106 82.539 1.00 96.86 87 VAL A C 1
ATOM 647 O O . VAL A 1 84 ? 11.415 61.602 81.495 1.00 99.58 87 VAL A O 1
ATOM 651 N N . LEU A 1 85 ? 11.632 61.986 83.699 1.00 97.51 88 LEU A N 1
ATOM 652 C CA . LEU A 1 85 ? 12.869 61.244 83.810 1.00 95.27 88 LEU A CA 1
ATOM 653 C C . LEU A 1 85 ? 12.724 59.803 83.320 1.00 93.00 88 LEU A C 1
ATOM 654 O O . LEU A 1 85 ? 13.560 59.306 82.557 1.00 92.62 88 LEU A O 1
ATOM 659 N N . GLU A 1 86 ? 11.637 59.162 83.711 1.00 93.13 89 GLU A N 1
ATOM 660 C CA . GLU A 1 86 ? 11.376 57.788 83.323 1.00 98.81 89 GLU A CA 1
ATOM 661 C C . GLU A 1 86 ? 11.190 57.663 81.823 1.00 100.40 89 GLU A C 1
ATOM 662 O O . GLU A 1 86 ? 11.763 56.778 81.229 1.00 100.57 89 GLU A O 1
ATOM 668 N N . ARG A 1 87 ? 10.411 58.562 81.209 1.00 103.00 90 ARG A N 1
ATOM 669 C CA . ARG A 1 87 ? 10.138 58.515 79.752 1.00 99.97 90 ARG A CA 1
ATOM 670 C C . ARG A 1 87 ? 11.340 58.855 78.907 1.00 95.10 90 ARG A C 1
ATOM 671 O O . ARG A 1 87 ? 11.565 58.239 77.878 1.00 96.66 90 ARG A O 1
ATOM 679 N N . VAL A 1 88 ? 12.094 59.850 79.346 1.00 88.08 91 VAL A N 1
ATOM 680 C CA . VAL A 1 88 ? 13.316 60.214 78.673 1.00 88.73 91 VAL A CA 1
ATOM 681 C C . VAL A 1 88 ? 14.309 59.042 78.700 1.00 93.12 91 VAL A C 1
ATOM 682 O O . VAL A 1 88 ? 15.022 58.793 77.707 1.00 94.94 91 VAL A O 1
ATOM 686 N N . SER A 1 89 ? 14.373 58.314 79.813 1.00 94.81 92 SER A N 1
ATOM 687 C CA . SER A 1 89 ? 15.355 57.238 79.935 1.00 97.46 92 SER A CA 1
ATOM 688 C C . SER A 1 89 ? 14.997 56.004 79.074 1.00 98.27 92 SER A C 1
ATOM 689 O O . SER A 1 89 ? 15.878 55.237 78.688 1.00 98.92 92 SER A O 1
ATOM 692 N N . THR A 1 90 ? 13.713 55.820 78.773 1.00 97.84 93 THR A N 1
ATOM 693 C CA . THR A 1 90 ? 13.263 54.752 77.855 1.00 103.17 93 THR A CA 1
ATOM 694 C C . THR A 1 90 ? 13.256 55.153 76.356 1.00 100.21 93 THR A C 1
ATOM 695 O O . THR A 1 90 ? 13.134 54.304 75.479 1.00 105.14 93 THR A O 1
ATOM 699 N N . ALA A 1 91 ? 13.442 56.439 76.076 1.00 94.66 94 ALA A N 1
ATOM 700 C CA . ALA A 1 91 ? 13.381 56.966 74.731 1.00 88.89 94 ALA A CA 1
ATOM 701 C C . ALA A 1 91 ? 14.563 56.569 73.917 1.00 91.38 94 ALA A C 1
ATOM 702 O O . ALA A 1 91 ? 15.562 56.022 74.425 1.00 95.94 94 ALA A O 1
ATOM 704 N N . ASP A 1 92 ? 14.411 56.852 72.629 1.00 91.71 95 ASP A N 1
ATOM 705 C CA . ASP A 1 92 ? 15.440 56.701 71.585 1.00 93.33 95 ASP A CA 1
ATOM 706 C C . ASP A 1 92 ? 16.748 57.382 71.953 1.00 90.01 95 ASP A C 1
ATOM 707 O O . ASP A 1 92 ? 16.730 58.426 72.547 1.00 93.34 95 ASP A O 1
ATOM 712 N N . LYS A 1 93 ? 17.892 56.819 71.605 1.00 94.89 96 LYS A N 1
ATOM 713 C CA . LYS A 1 93 ? 19.186 57.435 72.028 1.00 96.10 96 LYS A CA 1
ATOM 714 C C . LYS A 1 93 ? 19.381 58.883 71.545 1.00 92.97 96 LYS A C 1
ATOM 715 O O . LYS A 1 93 ? 19.791 59.765 72.309 1.00 92.52 96 LYS A O 1
ATOM 721 N N . VAL A 1 94 ? 19.015 59.145 70.301 1.00 88.51 97 VAL A N 1
ATOM 722 C CA . VAL A 1 94 ? 19.180 60.470 69.744 1.00 83.54 97 VAL A CA 1
ATOM 723 C C . VAL A 1 94 ? 18.220 61.442 70.384 1.00 80.12 97 VAL A C 1
ATOM 724 O O . VAL A 1 94 ? 18.585 62.575 70.659 1.00 82.56 97 VAL A O 1
ATOM 728 N N . VAL A 1 95 ? 16.988 61.009 70.614 1.00 79.12 98 VAL A N 1
ATOM 729 C CA . VAL A 1 95 ? 15.997 61.844 71.279 1.00 76.16 98 VAL A CA 1
ATOM 730 C C . VAL A 1 95 ? 16.418 62.177 72.704 1.00 78.60 98 VAL A C 1
ATOM 731 O O . VAL A 1 95 ? 16.275 63.300 73.127 1.00 78.39 98 VAL A O 1
ATOM 735 N N . GLN A 1 96 ? 16.991 61.216 73.421 1.00 82.87 99 GLN A N 1
ATOM 736 C CA . GLN A 1 96 ? 17.585 61.458 74.722 1.00 81.59 99 GLN A CA 1
ATOM 737 C C . GLN A 1 96 ? 18.585 62.568 74.715 1.00 82.44 99 GLN A C 1
ATOM 738 O O . GLN A 1 96 ? 18.451 63.505 75.503 1.00 85.71 99 GLN A O 1
ATOM 744 N N . LEU A 1 97 ? 19.606 62.443 73.869 1.00 81.84 100 LEU A N 1
ATOM 745 C CA . LEU A 1 97 ? 20.699 63.433 73.816 1.00 80.95 100 LEU A CA 1
ATOM 746 C C . LEU A 1 97 ? 20.187 64.793 73.456 1.00 80.21 100 LEU A C 1
ATOM 747 O O . LEU A 1 97 ? 20.688 65.792 73.940 1.00 85.72 100 LEU A O 1
ATOM 752 N N . LEU A 1 98 ? 19.187 64.830 72.608 1.00 79.60 101 LEU A N 1
ATOM 753 C CA . LEU A 1 98 ? 18.679 66.092 72.188 1.00 82.45 101 LEU A CA 1
ATOM 754 C C . LEU A 1 98 ? 17.894 66.765 73.331 1.00 82.05 101 LEU A C 1
ATOM 755 O O . LEU A 1 98 ? 18.174 67.902 73.660 1.00 81.04 101 LEU A O 1
ATOM 760 N N . MET A 1 99 ? 16.954 66.043 73.945 1.00 83.46 102 MET A N 1
ATOM 761 C CA . MET A 1 99 ? 16.197 66.500 75.116 1.00 81.68 102 MET A CA 1
ATOM 762 C C . MET A 1 99 ? 17.137 66.992 76.204 1.00 84.82 102 MET A C 1
ATOM 763 O O . MET A 1 99 ? 16.981 68.079 76.743 1.00 86.86 102 MET A O 1
ATOM 768 N N . ARG A 1 100 ? 18.146 66.197 76.509 1.00 83.29 103 ARG A N 1
ATOM 769 C CA . ARG A 1 100 ? 19.088 66.552 77.548 1.00 83.53 103 ARG A CA 1
ATOM 770 C C . ARG A 1 100 ? 19.838 67.840 77.293 1.00 83.94 103 ARG A C 1
ATOM 771 O O . ARG A 1 100 ? 20.006 68.607 78.243 1.00 83.30 103 ARG A O 1
ATOM 779 N N . VAL A 1 101 ? 20.270 68.117 76.045 1.00 87.07 104 VAL A N 1
ATOM 780 C CA . VAL A 1 101 ? 20.978 69.391 75.799 1.00 86.96 104 VAL A CA 1
ATOM 781 C C . VAL A 1 101 ? 20.001 70.556 75.650 1.00 85.61 104 VAL A C 1
ATOM 782 O O . VAL A 1 101 ? 20.337 71.686 76.032 1.00 88.51 104 VAL A O 1
ATOM 786 N N . LEU A 1 102 ? 18.782 70.280 75.193 1.00 81.67 105 LEU A N 1
ATOM 787 C CA . LEU A 1 102 ? 17.788 71.326 75.067 1.00 82.71 105 LEU A CA 1
ATOM 788 C C . LEU A 1 102 ? 17.301 71.728 76.449 1.00 83.42 105 LEU A C 1
ATOM 789 O O . LEU A 1 102 ? 17.203 72.912 76.733 1.00 86.20 105 LEU A O 1
ATOM 794 N N . LEU A 1 103 ? 17.078 70.749 77.319 1.00 85.44 106 LEU A N 1
ATOM 795 C CA . LEU A 1 103 ? 16.729 70.997 78.715 1.00 86.07 106 LEU A CA 1
ATOM 796 C C . LEU A 1 103 ? 17.806 71.810 79.399 1.00 91.82 106 LEU A C 1
ATOM 797 O O . LEU A 1 103 ? 17.493 72.797 80.032 1.00 95.92 106 LEU A O 1
ATOM 802 N N . LYS A 1 104 ? 19.073 71.434 79.277 1.00 92.58 107 LYS A N 1
ATOM 803 C CA . LYS A 1 104 ? 20.111 72.263 79.849 1.00 93.66 107 LYS A CA 1
ATOM 804 C C . LYS A 1 104 ? 20.061 73.730 79.368 1.00 96.40 107 LYS A C 1
ATOM 805 O O . LYS A 1 104 ? 20.261 74.656 80.167 1.00 100.26 107 LYS A O 1
ATOM 811 N N . ARG A 1 105 ? 19.841 73.944 78.064 1.00 93.79 108 ARG A N 1
ATOM 812 C CA . ARG A 1 105 ? 19.880 75.309 77.487 1.00 94.42 108 ARG A CA 1
ATOM 813 C C . ARG A 1 105 ? 18.748 76.157 77.979 1.00 92.59 108 ARG A C 1
ATOM 814 O O . ARG A 1 105 ? 18.891 77.355 78.217 1.00 99.04 108 ARG A O 1
ATOM 822 N N . LEU A 1 106 ? 17.606 75.526 78.077 1.00 88.22 109 LEU A N 1
ATOM 823 C CA . LEU A 1 106 ? 16.437 76.182 78.635 1.00 95.14 109 LEU A CA 1
ATOM 824 C C . LEU A 1 106 ? 16.472 76.538 80.129 1.00 96.48 109 LEU A C 1
ATOM 825 O O . LEU A 1 106 ? 15.841 77.492 80.544 1.00 99.43 109 LEU A O 1
ATOM 830 N N . ARG A 1 107 ? 17.110 75.703 80.936 1.00 102.45 110 ARG A N 1
ATOM 831 C CA . ARG A 1 107 ? 17.281 75.986 82.347 1.00 110.45 110 ARG A CA 1
ATOM 832 C C . ARG A 1 107 ? 17.858 77.403 82.498 1.00 123.77 110 ARG A C 1
ATOM 833 O O . ARG A 1 107 ? 17.397 78.170 83.363 1.00 130.72 110 ARG A O 1
ATOM 841 N N . ARG A 1 108 ? 18.832 77.760 81.649 1.00 129.69 111 ARG A N 1
ATOM 842 C CA . ARG A 1 108 ? 19.423 79.115 81.666 1.00 133.00 111 ARG A CA 1
ATOM 843 C C . ARG A 1 108 ? 19.602 79.678 80.261 1.00 131.19 111 ARG A C 1
ATOM 844 O O . ARG A 1 108 ? 18.969 80.663 79.895 1.00 131.32 111 ARG A O 1
ATOM 852 N N . ALA B 1 1 ? 18.987 56.957 54.961 1.00 91.29 4 ALA B N 1
ATOM 853 C CA . ALA B 1 1 ? 20.363 56.383 55.179 1.00 89.58 4 ALA B CA 1
ATOM 854 C C . ALA B 1 1 ? 21.195 57.263 56.084 1.00 84.94 4 ALA B C 1
ATOM 855 O O . ALA B 1 1 ? 21.562 58.350 55.711 1.00 85.21 4 ALA B O 1
ATOM 857 N N . ALA B 1 2 ? 21.428 56.834 57.307 1.00 86.86 5 ALA B N 1
ATOM 858 C CA . ALA B 1 2 ? 22.211 57.625 58.264 1.00 82.59 5 ALA B CA 1
ATOM 859 C C . ALA B 1 2 ? 23.624 57.778 57.715 1.00 82.30 5 ALA B C 1
ATOM 860 O O 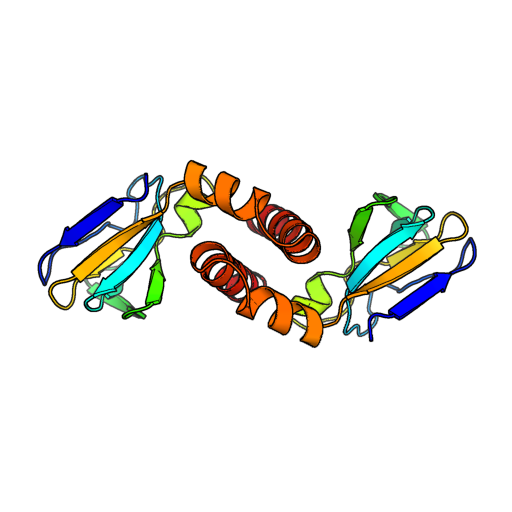. ALA B 1 2 ? 24.137 56.841 57.121 1.00 83.76 5 ALA B O 1
ATOM 862 N N . GLN B 1 3 ? 24.261 58.924 57.952 1.00 78.09 6 GLN B N 1
ATOM 863 C CA . GLN B 1 3 ? 25.558 59.201 57.355 1.00 73.21 6 GLN B CA 1
ATOM 864 C C . GLN B 1 3 ? 26.523 59.627 58.433 1.00 69.83 6 GLN B C 1
ATOM 865 O O . GLN B 1 3 ? 26.142 60.289 59.399 1.00 73.84 6 GLN B O 1
ATOM 871 N N . SER B 1 4 ? 27.784 59.276 58.243 1.00 72.94 7 SER B N 1
ATOM 872 C CA . SER B 1 4 ? 28.899 59.715 59.093 1.00 73.59 7 SER B CA 1
ATOM 873 C C . SER B 1 4 ? 30.031 60.339 58.263 1.00 73.56 7 SER B C 1
ATOM 874 O O . SER B 1 4 ? 30.219 59.984 57.106 1.00 75.04 7 SER B O 1
ATOM 877 N N . VAL B 1 5 ? 30.801 61.233 58.860 1.00 68.94 8 VAL B N 1
ATOM 878 C CA . VAL B 1 5 ? 31.953 61.818 58.177 1.00 75.19 8 VAL B CA 1
ATOM 879 C C . VAL B 1 5 ? 33.155 61.816 59.097 1.00 75.37 8 VAL B C 1
ATOM 880 O O . VAL B 1 5 ? 33.008 62.026 60.330 1.00 69.29 8 VAL B O 1
ATOM 884 N N . ASP B 1 6 ? 34.311 61.576 58.477 1.00 74.25 9 ASP B N 1
ATOM 885 C CA . ASP B 1 6 ? 35.600 61.551 59.145 1.00 75.12 9 ASP B CA 1
ATOM 886 C C . ASP B 1 6 ? 36.200 62.917 59.009 1.00 76.84 9 ASP B C 1
ATOM 887 O O . ASP B 1 6 ? 36.258 63.464 57.914 1.00 77.02 9 ASP B O 1
ATOM 892 N N . ILE B 1 7 ? 36.636 63.483 60.117 1.00 77.91 10 ILE B N 1
ATOM 893 C CA . ILE B 1 7 ? 37.309 64.759 60.075 1.00 83.60 10 ILE B CA 1
ATOM 894 C C . ILE B 1 7 ? 38.698 64.579 60.655 1.00 79.35 10 ILE B C 1
ATOM 895 O O . ILE B 1 7 ? 38.860 63.991 61.685 1.00 83.62 10 ILE B O 1
ATOM 900 N N . HIS B 1 8 ? 39.699 65.019 59.936 1.00 82.01 11 HIS B N 1
ATOM 901 C CA . HIS B 1 8 ? 41.062 64.890 60.393 1.00 85.60 11 HIS B CA 1
ATOM 902 C C . HIS B 1 8 ? 41.386 65.848 61.508 1.00 78.75 11 HIS B C 1
ATOM 903 O O . HIS B 1 8 ? 40.862 66.938 61.627 1.00 82.53 11 HIS B O 1
ATOM 910 N N . LYS B 1 9 ? 42.326 65.419 62.298 1.00 78.67 12 LYS B N 1
ATOM 911 C CA . LYS B 1 9 ? 42.873 66.208 63.328 1.00 78.72 12 LYS B CA 1
ATOM 912 C C . LYS B 1 9 ? 43.201 67.600 62.814 1.00 78.99 12 LYS B C 1
ATOM 913 O O . LYS B 1 9 ? 43.839 67.742 61.798 1.00 86.85 12 LYS B O 1
ATOM 919 N N . ASP B 1 10 ? 42.702 68.601 63.526 1.00 81.16 13 ASP B N 1
ATOM 920 C CA . ASP B 1 10 ? 42.897 70.051 63.286 1.00 83.65 13 ASP B CA 1
ATOM 921 C C . ASP B 1 10 ? 41.997 70.731 62.282 1.00 81.58 13 ASP B C 1
ATOM 922 O O . ASP B 1 10 ? 42.006 71.971 62.186 1.00 80.76 13 ASP B O 1
ATOM 927 N N . GLN B 1 11 ? 41.171 69.943 61.602 1.00 80.60 14 GLN B N 1
ATOM 928 C CA . GLN B 1 11 ? 40.139 70.506 60.739 1.00 86.97 14 GLN B CA 1
ATOM 929 C C . GLN B 1 11 ? 39.058 71.208 61.574 1.00 86.70 14 GLN B C 1
ATOM 930 O O . GLN B 1 11 ? 38.611 70.725 62.630 1.00 80.86 14 GLN B O 1
ATOM 936 N N . ILE B 1 12 ? 38.672 72.378 61.090 1.00 84.79 15 ILE B N 1
ATOM 937 C CA . ILE B 1 12 ? 37.571 73.118 61.643 1.00 85.97 15 ILE B CA 1
ATOM 938 C C . ILE B 1 12 ? 36.298 72.528 61.056 1.00 85.42 15 ILE B C 1
ATOM 939 O O . ILE B 1 12 ? 36.111 72.488 59.850 1.00 86.47 15 ILE B O 1
ATOM 944 N N . ILE B 1 13 ? 35.438 72.063 61.943 1.00 81.72 16 ILE B N 1
ATOM 945 C CA . ILE B 1 13 ? 34.216 71.399 61.570 1.00 76.89 16 ILE B CA 1
ATOM 946 C C . ILE B 1 13 ? 33.218 72.433 61.165 1.00 78.60 16 ILE B C 1
ATOM 947 O O . ILE B 1 13 ? 32.545 72.272 60.137 1.00 81.99 16 ILE B O 1
ATOM 952 N N . PHE B 1 14 ? 33.112 73.481 61.981 1.00 80.21 17 PHE B N 1
ATOM 953 C CA . PHE B 1 14 ? 32.416 74.701 61.575 1.00 80.78 17 PHE B CA 1
ATOM 954 C C . PHE B 1 14 ? 32.887 75.894 62.391 1.00 81.46 17 PHE B C 1
ATOM 955 O O . PHE B 1 14 ? 33.554 75.724 63.388 1.00 86.46 17 PHE B O 1
ATOM 963 N N . SER B 1 15 ? 32.548 77.088 61.943 1.00 82.52 18 SER B N 1
ATOM 964 C CA . SER B 1 15 ? 32.967 78.317 62.583 1.00 87.60 18 SER B CA 1
ATOM 965 C C . SER B 1 15 ? 31.831 79.217 63.035 1.00 90.09 18 SER B C 1
ATOM 966 O O . SER B 1 15 ? 30.774 79.254 62.425 1.00 90.42 18 SER B O 1
ATOM 969 N N . GLU B 1 16 ? 32.085 79.954 64.116 1.00 94.70 19 GLU B N 1
ATOM 970 C CA . GLU B 1 16 ? 31.301 81.124 64.480 1.00 98.31 19 GLU B CA 1
ATOM 971 C C . GLU B 1 16 ? 30.846 81.781 63.221 1.00 97.26 19 GLU B C 1
ATOM 972 O O . GLU B 1 16 ? 31.664 82.234 62.439 1.00 98.65 19 GLU B O 1
ATOM 978 N N . GLY B 1 17 ? 29.545 81.860 63.022 1.00 97.73 20 GLY B N 1
ATOM 979 C CA . GLY B 1 17 ? 29.033 82.686 61.939 1.00 98.06 20 GLY B CA 1
ATOM 980 C C . GLY B 1 17 ? 28.531 81.879 60.777 1.00 95.69 20 GLY B C 1
ATOM 981 O O . GLY B 1 17 ? 27.666 82.347 60.068 1.00 98.16 20 GLY B O 1
ATOM 982 N N . ASP B 1 18 ? 29.003 80.646 60.617 1.00 93.52 21 ASP B N 1
ATOM 983 C CA . ASP B 1 18 ? 28.536 79.774 59.514 1.00 92.98 21 ASP B CA 1
ATOM 984 C C . ASP B 1 18 ? 27.058 79.430 59.569 1.00 97.03 21 ASP B C 1
ATOM 985 O O . ASP B 1 18 ? 26.461 79.322 60.657 1.00 99.90 21 ASP B O 1
ATOM 990 N N . ALA B 1 19 ? 26.468 79.292 58.383 1.00 100.65 22 ALA B N 1
ATOM 991 C CA . ALA B 1 19 ? 25.116 78.791 58.232 1.00 102.83 22 ALA B CA 1
ATOM 992 C C . ALA B 1 19 ? 25.198 77.328 58.562 1.00 102.12 22 ALA B C 1
ATOM 993 O O . ALA B 1 19 ? 26.170 76.703 58.211 1.00 105.27 22 ALA B O 1
ATOM 995 N N . GLY B 1 20 ? 24.214 76.758 59.241 1.00 100.64 23 GLY B N 1
ATOM 996 C CA . GLY B 1 20 ? 24.267 75.308 59.458 1.00 97.41 23 GLY B CA 1
ATOM 997 C C . GLY B 1 20 ? 22.922 74.652 59.534 1.00 94.51 23 GLY B C 1
ATOM 998 O O . GLY B 1 20 ? 21.994 75.237 60.073 1.00 96.73 23 GLY B O 1
ATOM 999 N N . ASP B 1 21 ? 22.821 73.434 59.009 1.00 92.39 24 ASP B N 1
ATOM 1000 C CA . ASP B 1 21 ? 21.529 72.753 58.915 1.00 94.57 24 ASP B CA 1
ATOM 1001 C C . ASP B 1 21 ? 21.411 71.456 59.699 1.00 87.45 24 ASP B C 1
ATOM 1002 O O . ASP B 1 21 ? 20.310 70.878 59.809 1.00 86.88 24 ASP B O 1
ATOM 1007 N N . CYS B 1 22 ? 22.519 71.023 60.276 1.00 83.42 25 CYS B N 1
ATOM 1008 C CA . CYS B 1 22 ? 22.549 69.726 60.930 1.00 84.33 25 CYS B CA 1
ATOM 1009 C C . CYS B 1 22 ? 23.322 69.791 62.259 1.00 77.52 25 CYS B C 1
ATOM 1010 O O . CYS B 1 22 ? 24.024 70.766 62.552 1.00 79.77 25 CYS B O 1
ATOM 1013 N N . ALA B 1 23 ? 23.114 68.774 63.093 1.00 76.72 26 ALA B N 1
ATOM 1014 C CA . ALA B 1 23 ? 23.884 68.619 64.330 1.00 75.21 26 ALA B CA 1
ATOM 1015 C C . ALA B 1 23 ? 24.767 67.379 64.165 1.00 72.07 26 ALA B C 1
ATOM 1016 O O . ALA B 1 23 ? 24.593 66.616 63.220 1.00 67.43 26 ALA B O 1
ATOM 1018 N N . TYR B 1 24 ? 25.696 67.189 65.104 1.00 69.15 27 TYR B N 1
ATOM 1019 C CA . TYR B 1 24 ? 26.618 66.066 65.040 1.00 68.45 27 TYR B CA 1
ATOM 1020 C C . TYR B 1 24 ? 26.676 65.295 66.332 1.00 66.23 27 TYR B C 1
ATOM 1021 O O . TYR B 1 24 ? 26.662 65.885 67.404 1.00 71.31 27 TYR B O 1
ATOM 1030 N N . ILE B 1 25 ? 26.774 63.976 66.239 1.00 66.36 28 ILE B N 1
ATOM 1031 C CA . ILE B 1 25 ? 27.091 63.146 67.395 1.00 65.91 28 ILE B CA 1
ATOM 1032 C C . ILE B 1 25 ? 28.467 62.513 67.181 1.00 67.34 28 ILE B C 1
ATOM 1033 O O . ILE B 1 25 ? 28.723 61.907 66.138 1.00 69.37 28 ILE B O 1
ATOM 1038 N N . ILE B 1 26 ? 29.336 62.635 68.188 1.00 63.63 29 ILE B N 1
ATOM 1039 C CA . ILE B 1 26 ? 30.690 62.159 68.098 1.00 61.89 29 ILE B CA 1
ATOM 1040 C C . ILE B 1 26 ? 30.682 60.683 68.329 1.00 65.12 29 ILE B C 1
ATOM 1041 O O . ILE B 1 26 ? 30.258 60.224 69.382 1.00 72.96 29 ILE B O 1
ATOM 1046 N N . GLU B 1 27 ? 31.137 59.959 67.330 1.00 68.69 30 GLU B N 1
ATOM 1047 C CA . GLU B 1 27 ? 31.321 58.525 67.390 1.00 69.43 30 GLU B CA 1
ATOM 1048 C C . GLU B 1 27 ? 32.757 58.171 67.702 1.00 68.00 30 GLU B C 1
ATOM 1049 O O . GLU B 1 27 ? 33.019 57.104 68.227 1.00 69.11 30 GLU B O 1
ATOM 1055 N N . LYS B 1 28 ? 33.691 59.045 67.352 1.00 68.16 31 LYS B N 1
ATOM 1056 C CA . LYS B 1 28 ? 35.117 58.805 67.602 1.00 68.43 31 LYS B CA 1
ATOM 1057 C C . LYS B 1 28 ? 35.805 60.141 67.775 1.00 69.10 31 LYS B C 1
ATOM 1058 O O . LYS B 1 28 ? 35.537 61.114 67.040 1.00 66.23 31 LYS B O 1
ATOM 1064 N N . GLY B 1 29 ? 36.738 60.176 68.711 1.00 71.32 32 GLY B N 1
ATOM 1065 C CA . GLY B 1 29 ? 37.650 61.304 68.866 1.00 68.70 32 GLY B CA 1
ATOM 1066 C C . GLY B 1 29 ? 37.080 62.362 69.811 1.00 71.23 32 GLY B C 1
ATOM 1067 O O . GLY B 1 29 ? 36.179 62.078 70.602 1.00 64.85 32 GLY B O 1
ATOM 1068 N N . ARG B 1 30 ? 37.596 63.593 69.662 1.00 70.86 33 ARG B N 1
ATOM 1069 C CA . ARG B 1 30 ? 37.275 64.710 70.502 1.00 66.60 33 ARG B CA 1
ATOM 1070 C C . ARG B 1 30 ? 37.331 65.981 69.704 1.00 67.96 33 ARG B C 1
ATOM 1071 O O . ARG B 1 30 ? 38.087 66.050 68.737 1.00 70.52 33 ARG B O 1
ATOM 1079 N N . VAL B 1 31 ? 36.532 66.973 70.126 1.00 66.31 34 VAL B N 1
ATOM 1080 C CA . VAL B 1 31 ? 36.464 68.275 69.500 1.00 66.35 34 VAL B CA 1
ATOM 1081 C C . VAL B 1 31 ? 36.494 69.346 70.581 1.00 71.54 34 VAL B C 1
ATOM 1082 O O . VAL B 1 31 ? 36.082 69.114 71.705 1.00 73.28 34 VAL B O 1
ATOM 1086 N N . LEU B 1 32 ? 37.000 70.514 70.213 1.00 74.99 35 LEU B N 1
ATOM 1087 C CA . LEU B 1 32 ? 37.056 71.677 71.063 1.00 76.74 35 LEU B CA 1
ATOM 1088 C C . LEU B 1 32 ? 36.029 72.676 70.551 1.00 80.93 35 LEU B C 1
ATOM 1089 O O . LEU B 1 32 ? 36.115 73.091 69.378 1.00 79.45 35 LEU B O 1
ATOM 1094 N N . ILE B 1 33 ? 35.080 73.065 71.408 1.00 76.92 36 ILE B N 1
ATOM 1095 C CA . ILE B 1 33 ? 34.263 74.211 71.132 1.00 78.43 36 ILE B CA 1
ATOM 1096 C C . ILE B 1 33 ? 35.056 75.432 71.568 1.00 78.13 36 ILE B C 1
ATOM 1097 O O . ILE B 1 33 ? 35.443 75.525 72.708 1.00 81.49 36 ILE B O 1
ATOM 1102 N N . TYR B 1 34 ? 35.239 76.401 70.678 1.00 81.50 37 TYR B N 1
ATOM 1103 C CA . TYR B 1 34 ? 35.926 77.633 71.027 1.00 87.51 37 TYR B CA 1
ATOM 1104 C C . TYR B 1 34 ? 35.293 78.853 70.404 1.00 90.80 37 TYR B C 1
ATOM 1105 O O . TYR B 1 34 ? 34.560 78.760 69.429 1.00 94.05 37 TYR B O 1
ATOM 1114 N N . LEU B 1 35 ? 35.600 79.996 71.004 1.00 95.10 38 LEU B N 1
ATOM 1115 C CA . LEU B 1 35 ? 35.399 81.293 70.387 1.00 101.96 38 LEU B CA 1
ATOM 1116 C C . LEU B 1 35 ? 36.768 81.838 70.034 1.00 105.02 38 LEU B C 1
ATOM 1117 O O . LEU B 1 35 ? 37.803 81.255 70.365 1.00 103.31 38 LEU B O 1
ATOM 1122 N N . THR B 1 36 ? 36.764 82.970 69.359 1.00 108.86 39 THR B N 1
ATOM 1123 C CA . THR B 1 36 ? 37.983 83.692 69.174 1.00 113.41 39 THR B CA 1
ATOM 1124 C C . THR B 1 36 ? 37.667 85.196 69.261 1.00 121.52 39 THR B C 1
ATOM 1125 O O . THR B 1 36 ? 36.637 85.647 68.760 1.00 123.78 39 THR B O 1
ATOM 1129 N N . LYS B 1 37 ? 38.505 85.927 70.007 1.00 127.88 40 LYS B N 1
ATOM 1130 C CA . LYS B 1 37 ? 38.459 87.401 70.065 1.00 134.39 40 LYS B CA 1
ATOM 1131 C C . LYS B 1 37 ? 39.875 87.913 69.959 1.00 136.27 40 LYS B C 1
ATOM 1132 O O . LYS B 1 37 ? 40.769 87.346 70.574 1.00 134.36 40 LYS B O 1
ATOM 1138 N N . ASP B 1 38 ? 40.075 88.964 69.167 1.00 137.42 41 ASP B N 1
ATOM 1139 C CA . ASP B 1 38 ? 41.396 89.536 68.956 1.00 141.44 41 ASP B CA 1
ATOM 1140 C C . ASP B 1 38 ? 42.412 88.540 68.394 1.00 138.07 41 ASP B C 1
ATOM 1141 O O . ASP B 1 38 ? 43.584 88.605 68.743 1.00 137.26 41 ASP B O 1
ATOM 1146 N N . LYS B 1 39 ? 41.969 87.604 67.544 1.00 134.76 42 LYS B N 1
ATOM 1147 C CA . LYS B 1 39 ? 42.868 86.565 66.983 1.00 131.43 42 LYS B CA 1
ATOM 1148 C C . LYS B 1 39 ? 43.400 85.636 68.093 1.00 131.29 42 LYS B C 1
ATOM 1149 O O . LYS B 1 39 ? 44.476 85.051 67.955 1.00 126.71 42 LYS B O 1
ATOM 1155 N N . GLU B 1 40 ? 42.632 85.524 69.187 1.00 133.21 43 GLU B N 1
ATOM 1156 C CA . GLU B 1 40 ? 42.998 84.743 70.383 1.00 130.26 43 GLU B CA 1
ATOM 1157 C C . GLU B 1 40 ? 41.970 83.643 70.608 1.00 122.99 43 GLU B C 1
ATOM 1158 O O . GLU B 1 40 ? 40.778 83.919 70.788 1.00 123.86 43 GLU B O 1
ATOM 1164 N N . GLU B 1 41 ? 42.432 82.402 70.609 1.00 117.56 44 GLU B N 1
ATOM 1165 C CA . GLU B 1 41 ? 41.550 81.256 70.826 1.00 114.13 44 GLU B CA 1
ATOM 1166 C C . GLU B 1 41 ? 41.144 81.175 72.296 1.00 111.91 44 GLU B C 1
ATOM 1167 O O . GLU B 1 41 ? 41.994 81.026 73.182 1.00 116.86 44 GLU B O 1
ATOM 1173 N N . ILE B 1 42 ? 39.855 81.285 72.568 1.00 105.99 45 ILE B N 1
ATOM 1174 C CA . ILE B 1 42 ? 39.386 81.103 73.937 1.00 104.40 45 ILE B CA 1
ATOM 1175 C C . ILE B 1 42 ? 38.531 79.833 74.009 1.00 95.79 45 ILE B C 1
ATOM 1176 O O . ILE B 1 42 ? 37.394 79.822 73.604 1.00 92.04 45 ILE B O 1
ATOM 1181 N N . PRO B 1 43 ? 39.135 78.719 74.449 1.00 93.36 46 PRO B N 1
ATOM 1182 C CA . PRO B 1 43 ? 38.454 77.437 74.573 1.00 87.94 46 PRO B CA 1
ATOM 1183 C C . PRO B 1 43 ? 37.339 77.381 75.603 1.00 88.65 46 PRO B C 1
ATOM 1184 O O . PRO B 1 43 ? 37.486 77.906 76.709 1.00 86.29 46 PRO B O 1
ATOM 1188 N N . LEU B 1 44 ? 36.235 76.734 75.232 1.00 86.32 47 LEU B N 1
ATOM 1189 C CA . LEU B 1 44 ? 35.117 76.577 76.143 1.00 84.36 47 LEU B CA 1
ATOM 1190 C C . LEU B 1 44 ? 34.987 75.148 76.644 1.00 83.26 47 LEU B C 1
ATOM 1191 O O . LEU B 1 44 ? 34.956 74.889 77.853 1.00 88.96 47 LEU B O 1
ATOM 1196 N N . THR B 1 45 ? 34.934 74.210 75.719 1.00 78.35 48 THR B N 1
ATOM 1197 C CA . THR B 1 45 ? 34.538 72.877 76.070 1.00 76.94 48 THR B CA 1
ATOM 1198 C C . THR B 1 45 ? 35.196 71.885 75.164 1.00 73.13 48 THR B C 1
ATOM 1199 O O . THR B 1 45 ? 35.378 72.142 73.974 1.00 70.14 48 THR B O 1
ATOM 1203 N N . ILE B 1 46 ? 35.473 70.725 75.741 1.00 70.77 49 ILE B N 1
ATOM 1204 C CA . ILE B 1 46 ? 35.988 69.587 75.018 1.00 71.97 49 ILE B CA 1
ATOM 1205 C C . ILE B 1 46 ? 34.903 68.528 75.078 1.00 75.49 49 ILE B C 1
ATOM 1206 O O . ILE B 1 46 ? 34.390 68.200 76.160 1.00 75.56 49 ILE B O 1
ATOM 1211 N N . LEU B 1 47 ? 34.550 68.017 73.897 1.00 72.84 50 LEU B N 1
ATOM 1212 C CA . LEU B 1 47 ? 33.487 67.057 73.767 1.00 69.35 50 LEU B CA 1
ATOM 1213 C C . LEU B 1 47 ? 34.099 65.821 73.174 1.00 68.51 50 LEU B C 1
ATOM 1214 O O . LEU B 1 47 ? 35.024 65.923 72.373 1.00 74.38 50 LEU B O 1
ATOM 1219 N N . GLY B 1 48 ? 33.586 64.657 73.569 1.00 66.38 51 GLY B N 1
ATOM 1220 C CA . GLY B 1 48 ? 34.124 63.362 73.116 1.00 65.89 51 GLY B CA 1
ATOM 1221 C C . GLY B 1 48 ? 32.989 62.413 72.786 1.00 65.92 51 GLY B C 1
ATOM 1222 O O . GLY B 1 48 ? 31.801 62.831 72.708 1.00 61.17 51 GLY B O 1
ATOM 1223 N N . GLU B 1 49 ? 33.323 61.126 72.680 1.00 67.43 52 GLU B N 1
ATOM 1224 C CA . GLU B 1 49 ? 32.360 60.113 72.220 1.00 69.32 52 GLU B CA 1
ATOM 1225 C C . GLU B 1 49 ? 31.029 60.184 72.928 1.00 69.29 52 GLU B C 1
ATOM 1226 O O . GLU B 1 49 ? 30.965 60.419 74.143 1.00 73.70 52 GLU B O 1
ATOM 1232 N N . GLY B 1 50 ? 29.958 60.039 72.163 1.00 66.45 53 GLY B N 1
ATOM 1233 C CA . GLY B 1 50 ? 28.615 59.995 72.731 1.00 66.19 53 GLY B CA 1
ATOM 1234 C C . GLY B 1 50 ? 27.934 61.332 72.845 1.00 70.43 53 GLY B C 1
ATOM 1235 O O . GLY B 1 50 ? 26.741 61.393 73.117 1.00 76.94 53 GLY B O 1
ATOM 1236 N N . GLU B 1 51 ? 28.654 62.408 72.567 1.00 70.94 54 GLU B N 1
ATOM 1237 C CA . GLU B 1 51 ? 28.104 63.727 72.741 1.00 68.33 54 GLU B CA 1
ATOM 1238 C C . GLU B 1 51 ? 27.657 64.363 71.428 1.00 70.55 54 GLU B C 1
ATOM 1239 O O . GLU B 1 51 ? 28.211 64.101 70.375 1.00 67.16 54 GLU B O 1
ATOM 1245 N N . ILE B 1 52 ? 26.706 65.288 71.563 1.00 70.02 55 ILE B N 1
ATOM 1246 C CA . ILE B 1 52 ? 26.117 66.016 70.467 1.00 70.53 55 ILE B CA 1
ATOM 1247 C C . ILE B 1 52 ? 26.550 67.461 70.548 1.00 71.57 55 ILE B C 1
ATOM 1248 O O . ILE B 1 52 ? 26.717 67.996 71.642 1.00 69.33 55 ILE B O 1
ATOM 1253 N N . PHE B 1 53 ? 26.764 68.077 69.387 1.00 66.09 56 PHE B N 1
ATOM 1254 C CA . PHE B 1 53 ? 26.893 69.509 69.305 1.00 66.12 56 PHE B CA 1
ATOM 1255 C C . PHE B 1 53 ? 26.264 69.962 67.985 1.00 73.02 56 PHE B C 1
ATOM 1256 O O . PHE B 1 53 ? 25.885 69.133 67.143 1.00 76.25 56 PHE B O 1
ATOM 1264 N N . GLY B 1 54 ? 26.221 71.277 67.790 1.00 68.65 57 GLY B N 1
ATOM 1265 C CA . GLY B 1 54 ? 25.585 71.885 66.641 1.00 66.40 57 GLY B CA 1
ATOM 1266 C C . GLY B 1 54 ? 24.065 71.834 66.771 1.00 69.99 57 GLY B C 1
ATOM 1267 O O . GLY B 1 54 ? 23.349 72.066 65.771 1.00 67.35 57 GLY B O 1
ATOM 1268 N N . GLU B 1 55 ? 23.540 71.527 67.964 1.00 69.70 58 GLU B N 1
ATOM 1269 C CA . GLU B 1 55 ? 22.071 71.217 68.061 1.00 72.39 58 GLU B CA 1
ATOM 1270 C C . GLU B 1 55 ? 21.167 72.374 67.717 1.00 71.88 58 GLU B C 1
ATOM 1271 O O . GLU B 1 55 ? 20.059 72.137 67.282 1.00 74.48 58 GLU B O 1
ATOM 1277 N N . MET B 1 56 ? 21.619 73.627 67.872 1.00 73.14 59 MET B N 1
ATOM 1278 C CA . MET B 1 56 ? 20.752 74.779 67.542 1.00 73.34 59 MET B CA 1
ATOM 1279 C C . MET B 1 56 ? 20.401 74.887 66.071 1.00 77.55 59 MET B C 1
ATOM 1280 O O . MET B 1 56 ? 19.482 75.608 65.696 1.00 80.47 59 MET B O 1
ATOM 1285 N N . ALA B 1 57 ? 21.125 74.201 65.214 1.00 78.88 60 ALA B N 1
ATOM 1286 C CA . ALA B 1 57 ? 20.787 74.246 63.801 1.00 81.44 60 ALA B CA 1
ATOM 1287 C C . ALA B 1 57 ? 19.509 73.462 63.514 1.00 83.26 60 ALA B C 1
ATOM 1288 O O . ALA B 1 57 ? 18.848 73.708 62.519 1.00 91.41 60 ALA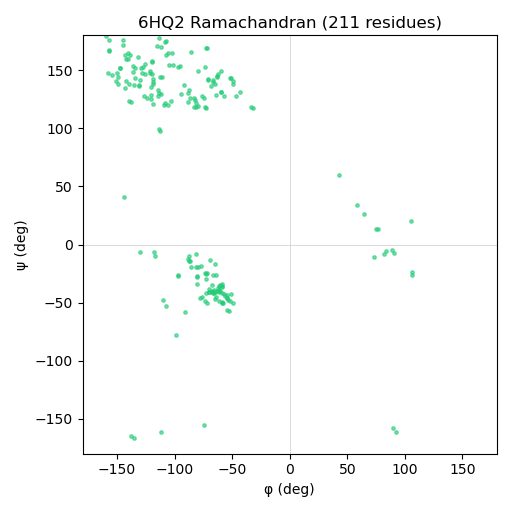 B O 1
ATOM 1290 N N . LEU B 1 58 ? 19.193 72.494 64.371 1.00 85.04 61 LEU B N 1
ATOM 1291 C CA . LEU B 1 58 ? 17.926 71.722 64.298 1.00 82.01 61 LEU B CA 1
ATOM 1292 C C . LEU B 1 58 ? 16.739 72.535 64.843 1.00 86.59 61 LEU B C 1
ATOM 1293 O O . LEU B 1 58 ? 15.581 72.259 64.581 1.00 87.11 61 LEU B O 1
ATOM 1298 N N . ILE B 1 59 ? 17.040 73.555 65.611 1.00 90.98 62 ILE B N 1
ATOM 1299 C CA . ILE B 1 59 ? 16.010 74.402 66.198 1.00 96.45 62 ILE B CA 1
ATOM 1300 C C . ILE B 1 59 ? 15.626 75.619 65.338 1.00 102.15 62 ILE B C 1
ATOM 1301 O O . ILE B 1 59 ? 14.457 75.799 65.021 1.00 106.32 62 ILE B O 1
ATOM 1306 N N . ASP B 1 60 ? 16.576 76.480 65.002 1.00 104.66 63 ASP B N 1
ATOM 1307 C CA . ASP B 1 60 ? 16.202 77.759 64.422 1.00 109.39 63 ASP B CA 1
ATOM 1308 C C . ASP B 1 60 ? 16.911 78.156 63.160 1.00 117.83 63 ASP B C 1
ATOM 1309 O O . ASP B 1 60 ? 16.508 79.149 62.543 1.00 129.84 63 ASP B O 1
ATOM 1314 N N . ASN B 1 61 ? 17.914 77.412 62.712 1.00 118.04 64 ASN B N 1
ATOM 1315 C CA . ASN B 1 61 ? 18.671 77.885 61.539 1.00 126.70 64 ASN B CA 1
ATOM 1316 C C . ASN B 1 61 ? 18.994 79.402 61.580 1.00 122.80 64 ASN B C 1
ATOM 1317 O O . ASN B 1 61 ? 18.554 80.202 60.753 1.00 117.86 64 ASN B O 1
ATOM 1322 N N . GLN B 1 62 ? 19.720 79.752 62.627 1.00 119.79 65 GLN B N 1
ATOM 1323 C CA . GLN B 1 62 ? 20.525 80.935 62.682 1.00 113.37 65 GLN B CA 1
ATOM 1324 C C . GLN B 1 62 ? 21.889 80.318 62.737 1.00 103.93 65 GLN B C 1
ATOM 1325 O O . GLN B 1 62 ? 21.999 79.091 62.768 1.00 88.53 65 GLN B O 1
ATOM 1331 N N . ASN B 1 63 ? 22.919 81.154 62.753 1.00 101.01 66 ASN B N 1
ATOM 1332 C CA . ASN B 1 63 ? 24.246 80.692 62.430 1.00 99.84 66 ASN B CA 1
ATOM 1333 C C . ASN B 1 63 ? 24.919 80.128 63.672 1.00 99.78 66 ASN B C 1
ATOM 1334 O O . ASN B 1 63 ? 24.473 80.338 64.801 1.00 103.62 66 ASN B O 1
ATOM 1339 N N . ARG B 1 64 ? 26.008 79.412 63.448 1.00 96.04 67 ARG B N 1
ATOM 1340 C CA . ARG B 1 64 ? 26.755 78.798 64.529 1.00 93.11 67 ARG B CA 1
ATOM 1341 C C . ARG B 1 64 ? 27.239 79.882 65.498 1.00 96.21 67 ARG B C 1
ATOM 1342 O O . ARG B 1 64 ? 27.762 80.912 65.076 1.00 96.09 67 ARG B O 1
ATOM 1350 N N . SER B 1 65 ? 27.006 79.658 66.787 1.00 97.47 68 SER B N 1
ATOM 1351 C CA . SER B 1 65 ? 27.405 80.594 67.844 1.00 101.06 68 SER B CA 1
ATOM 1352 C C . SER B 1 65 ? 28.838 80.380 68.299 1.00 98.44 68 SER B C 1
ATOM 1353 O O . SER B 1 65 ? 29.451 81.274 68.902 1.00 103.34 68 SER B O 1
ATOM 1356 N N . ALA B 1 66 ? 29.381 79.202 68.009 1.00 96.33 69 ALA B N 1
ATOM 1357 C CA . ALA B 1 66 ? 30.783 78.909 68.335 1.00 95.85 69 ALA B CA 1
ATOM 1358 C C . ALA B 1 66 ? 31.432 78.119 67.213 1.00 92.82 69 ALA B C 1
ATOM 1359 O O . ALA B 1 66 ? 30.734 77.555 66.363 1.00 95.17 69 ALA B O 1
ATOM 1361 N N . SER B 1 67 ? 32.766 78.078 67.247 1.00 89.57 70 SER B N 1
ATOM 1362 C CA . SER B 1 67 ? 33.574 77.274 66.330 1.00 88.65 70 SER B CA 1
ATOM 1363 C C . SER B 1 67 ? 33.966 75.939 66.973 1.00 84.27 70 SER B C 1
ATOM 1364 O O . SER B 1 67 ? 34.070 75.831 68.200 1.00 82.79 70 SER B O 1
ATOM 1367 N N . VAL B 1 68 ? 34.183 74.928 66.139 1.00 77.62 71 VAL B N 1
ATOM 1368 C CA . VAL B 1 68 ? 34.466 73.601 66.618 1.00 75.33 71 VAL B CA 1
ATOM 1369 C C . VAL B 1 68 ? 35.574 73.029 65.754 1.00 81.03 71 VAL B C 1
ATOM 1370 O O . VAL B 1 68 ? 35.457 72.955 64.545 1.00 81.63 71 VAL B O 1
ATOM 1374 N N . ARG B 1 69 ? 36.661 72.639 66.408 1.00 85.56 72 ARG B N 1
ATOM 1375 C CA . ARG B 1 69 ? 37.811 72.055 65.755 1.00 83.89 72 ARG B CA 1
ATOM 1376 C C . ARG B 1 69 ? 38.015 70.652 66.302 1.00 78.85 72 ARG B C 1
ATOM 1377 O O . ARG B 1 69 ? 37.857 70.418 67.491 1.00 76.79 72 ARG B O 1
ATOM 1385 N N . ALA B 1 70 ? 38.415 69.734 65.431 1.00 80.14 73 ALA B N 1
ATOM 1386 C CA . ALA B 1 70 ? 38.793 68.376 65.825 1.00 75.3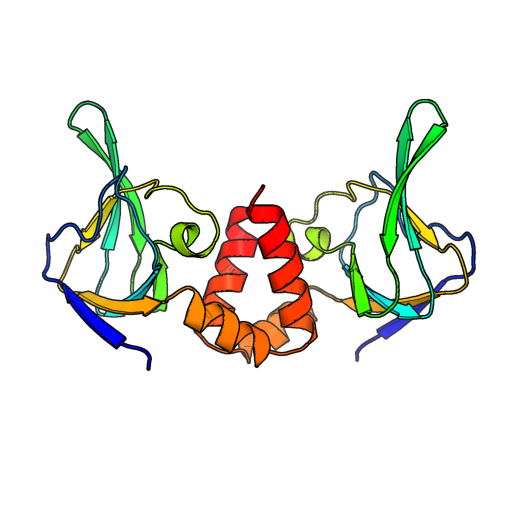3 73 ALA B CA 1
ATOM 1387 C C . ALA B 1 70 ? 40.167 68.401 66.461 1.00 75.84 73 ALA B C 1
ATOM 1388 O O . ALA B 1 70 ? 41.128 68.901 65.893 1.00 83.44 73 ALA B O 1
ATOM 1390 N N . LEU B 1 71 ? 40.290 67.839 67.641 1.00 78.92 74 LEU B N 1
ATOM 1391 C CA . LEU B 1 71 ? 41.606 67.774 68.354 1.00 77.32 74 LEU B CA 1
ATOM 1392 C C . LEU B 1 71 ? 42.418 66.562 67.954 1.00 77.58 74 LEU B C 1
ATOM 1393 O O . LEU B 1 71 ? 43.609 66.452 68.280 1.00 83.79 74 LEU B O 1
ATOM 1398 N N . GLU B 1 72 ? 41.732 65.638 67.299 1.00 75.65 75 GLU B N 1
ATOM 1399 C CA . GLU B 1 72 ? 42.281 64.385 66.856 1.00 76.60 75 GLU B CA 1
ATOM 1400 C C . GLU B 1 72 ? 41.321 63.923 65.756 1.00 75.01 75 GLU B C 1
ATOM 1401 O O . GLU B 1 72 ? 40.352 64.600 65.449 1.00 75.65 75 GLU B O 1
ATOM 1407 N N . ASP B 1 73 ? 41.593 62.793 65.147 1.00 75.97 76 ASP B N 1
ATOM 1408 C CA . ASP B 1 73 ? 40.763 62.338 64.064 1.00 77.08 76 ASP B CA 1
ATOM 1409 C C . ASP B 1 73 ? 39.363 62.056 64.598 1.00 79.96 76 ASP B C 1
ATOM 1410 O O . ASP B 1 73 ? 39.229 61.389 65.606 1.00 84.09 76 ASP B O 1
ATOM 1415 N N . VAL B 1 74 ? 38.309 62.601 63.980 1.00 76.81 77 VAL B N 1
ATOM 1416 C CA . VAL B 1 74 ? 36.984 62.316 64.501 1.00 73.39 77 VAL B CA 1
ATOM 1417 C C . VAL B 1 74 ? 36.114 61.625 63.507 1.00 71.48 77 VAL B C 1
ATOM 1418 O O . VAL B 1 74 ? 36.357 61.666 62.333 1.00 70.96 77 VAL B O 1
ATOM 1422 N N . ARG B 1 75 ? 35.093 60.938 64.007 1.00 72.94 78 ARG B N 1
ATOM 1423 C CA . ARG B 1 75 ? 34.040 60.475 63.141 1.00 69.50 78 ARG B CA 1
ATOM 1424 C C . ARG B 1 75 ? 32.779 60.986 63.750 1.00 68.29 78 ARG B C 1
ATOM 1425 O O . ARG B 1 75 ? 32.521 60.800 64.958 1.00 73.36 78 ARG B O 1
ATOM 1433 N N . LEU B 1 76 ? 31.992 61.658 62.926 1.00 67.03 79 LEU B N 1
ATOM 1434 C CA . LEU B 1 76 ? 30.743 62.274 63.384 1.00 64.98 79 LEU B CA 1
ATOM 1435 C C . LEU B 1 76 ? 29.566 61.703 62.660 1.00 64.11 79 LEU B C 1
ATOM 1436 O O . LEU B 1 76 ? 29.607 61.554 61.451 1.00 67.85 79 LEU B O 1
ATOM 1441 N N . ALA B 1 77 ? 28.495 61.443 63.408 1.00 67.21 80 ALA B N 1
ATOM 1442 C CA . ALA B 1 77 ? 27.209 61.081 62.836 1.00 65.08 80 ALA B CA 1
ATOM 1443 C C . ALA B 1 77 ? 26.463 62.355 62.549 1.00 66.28 80 ALA B C 1
ATOM 1444 O O . ALA B 1 77 ? 26.382 63.245 63.408 1.00 76.09 80 ALA B O 1
ATOM 1446 N N . ILE B 1 78 ? 25.893 62.456 61.355 1.00 70.89 81 ILE B N 1
ATOM 1447 C CA . ILE B 1 78 ? 25.147 63.638 60.981 1.00 70.57 81 ILE B CA 1
ATOM 1448 C C . ILE B 1 78 ? 23.710 63.467 61.464 1.00 71.04 81 ILE B C 1
ATOM 1449 O O . ILE B 1 78 ? 23.082 62.467 61.173 1.00 73.03 81 ILE B O 1
ATOM 1454 N N . VAL B 1 79 ? 23.213 64.442 62.225 1.00 71.37 82 VAL B N 1
ATOM 1455 C CA . VAL B 1 79 ? 21.815 64.477 62.656 1.00 73.63 82 VAL B CA 1
ATOM 1456 C 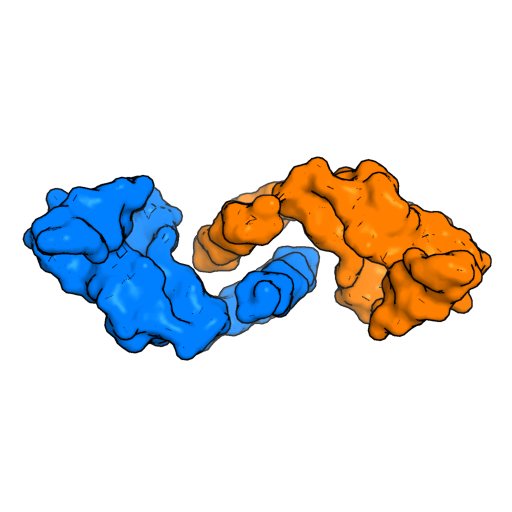C . VAL B 1 79 ? 21.049 65.531 61.880 1.00 75.01 82 VAL B C 1
ATOM 1457 O O . VAL B 1 79 ? 21.424 66.712 61.907 1.00 78.02 82 VAL B O 1
ATOM 1461 N N . THR B 1 80 ? 20.011 65.115 61.162 1.00 76.27 83 THR B N 1
ATOM 1462 C CA . THR B 1 80 ? 19.297 66.031 60.267 1.00 78.61 83 THR B CA 1
ATOM 1463 C C . THR B 1 80 ? 17.964 66.352 60.875 1.00 82.48 83 THR B C 1
ATOM 1464 O O . THR B 1 80 ? 17.503 65.628 61.772 1.00 81.47 83 THR B O 1
ATOM 1468 N N . LYS B 1 81 ? 17.336 67.421 60.393 1.00 83.84 84 LYS B N 1
ATOM 1469 C CA . LYS B 1 81 ? 15.982 67.761 60.847 1.00 90.25 84 LYS B CA 1
ATOM 1470 C C . LYS B 1 81 ? 15.010 66.641 60.564 1.00 86.48 84 LYS B C 1
ATOM 1471 O O . LYS B 1 81 ? 14.132 66.375 61.352 1.00 88.23 84 LYS B O 1
ATOM 1477 N N . GLN B 1 82 ? 15.205 65.966 59.445 1.00 88.32 85 GLN B N 1
ATOM 1478 C CA . GLN B 1 82 ? 14.295 64.921 59.037 1.00 92.96 85 GLN B CA 1
ATOM 1479 C C . GLN B 1 82 ? 14.326 63.742 59.993 1.00 91.00 85 GLN B C 1
ATOM 1480 O O . GLN B 1 82 ? 13.277 63.184 60.328 1.00 86.50 85 GLN B O 1
ATOM 1486 N N . GLN B 1 83 ? 15.529 63.376 60.426 1.00 84.43 86 GLN B N 1
ATOM 1487 C CA . GLN B 1 83 ? 15.689 62.272 61.353 1.00 87.71 86 GLN B CA 1
ATOM 1488 C C . GLN B 1 83 ? 15.068 62.525 62.710 1.00 87.17 86 GLN B C 1
ATOM 1489 O O . GLN B 1 83 ? 14.454 61.624 63.314 1.00 86.66 86 GLN B O 1
ATOM 1495 N N . VAL B 1 84 ? 15.242 63.748 63.183 1.00 86.91 87 VAL B N 1
ATOM 1496 C CA . VAL B 1 84 ? 14.644 64.156 64.429 1.00 88.65 87 VAL B CA 1
ATOM 1497 C C . VAL B 1 84 ? 13.128 64.008 64.341 1.00 92.85 87 VAL B C 1
ATOM 1498 O O . VAL B 1 84 ? 12.516 63.403 65.205 1.00 87.95 87 VAL B O 1
ATOM 1502 N N . LEU B 1 85 ? 12.529 64.547 63.280 1.00 99.54 88 LEU B N 1
ATOM 1503 C CA . LEU B 1 85 ? 11.076 64.474 63.096 1.00 100.96 88 LEU B CA 1
ATOM 1504 C C . LEU B 1 85 ? 10.576 63.042 63.094 1.00 96.98 88 LEU B C 1
ATOM 1505 O O . LEU B 1 85 ? 9.578 62.731 63.707 1.00 94.36 88 LEU B O 1
ATOM 1510 N N . GLU B 1 86 ? 11.306 62.173 62.423 1.00 100.03 89 GLU B N 1
ATOM 1511 C CA . GLU B 1 86 ? 10.924 60.776 62.328 1.00 106.38 89 GLU B CA 1
ATOM 1512 C C . GLU B 1 86 ? 10.962 60.111 63.687 1.00 103.59 89 GLU B C 1
ATOM 1513 O O . GLU B 1 86 ? 10.021 59.403 64.052 1.00 107.27 89 GLU B O 1
ATOM 1519 N N . ARG B 1 87 ? 12.043 60.335 64.431 1.00 98.61 90 ARG B N 1
ATOM 1520 C CA . ARG B 1 87 ? 12.186 59.718 65.759 1.00 97.61 90 ARG B CA 1
ATOM 1521 C C . ARG B 1 87 ? 11.224 60.296 66.779 1.00 95.10 90 ARG B C 1
ATOM 1522 O O . ARG B 1 87 ? 10.694 59.572 67.620 1.00 96.42 90 ARG B O 1
ATOM 1530 N N . VAL B 1 88 ? 11.012 61.603 66.707 1.00 92.23 91 VAL B N 1
ATOM 1531 C CA . VAL B 1 88 ? 10.043 62.284 67.568 1.00 95.63 91 VAL B CA 1
ATOM 1532 C C . VAL B 1 88 ? 8.623 61.756 67.302 1.00 99.90 91 VAL B C 1
ATOM 1533 O O . VAL B 1 88 ? 7.830 61.596 68.231 1.00 98.82 91 VAL B O 1
ATOM 1537 N N . SER B 1 89 ? 8.302 61.462 66.052 1.00 99.83 92 SER B N 1
ATOM 1538 C CA . SER B 1 89 ? 6.944 61.049 65.732 1.00 103.59 92 SER B CA 1
ATOM 1539 C C . SER B 1 89 ? 6.626 59.608 66.207 1.00 103.81 92 SER B C 1
ATOM 1540 O O . SER B 1 89 ? 5.462 59.266 66.418 1.00 99.64 92 SER B O 1
ATOM 1543 N N . THR B 1 90 ? 7.655 58.773 66.360 1.00 103.70 93 THR B N 1
ATOM 1544 C CA . THR B 1 90 ? 7.478 57.409 66.901 1.00 108.76 93 THR B CA 1
ATOM 1545 C C . THR B 1 90 ? 7.561 57.345 68.448 1.00 106.25 93 THR B C 1
ATOM 1546 O O . THR B 1 90 ? 7.215 56.347 69.060 1.00 104.66 93 THR B O 1
ATOM 1550 N N . ALA B 1 91 ? 8.023 58.433 69.050 1.00 102.39 94 ALA B N 1
ATOM 1551 C CA . ALA B 1 91 ? 8.312 58.501 70.465 1.00 99.45 94 ALA B CA 1
ATOM 1552 C C . ALA B 1 91 ? 7.058 58.534 71.287 1.00 101.61 94 ALA B C 1
ATOM 1553 O O . ALA B 1 91 ? 5.944 58.689 70.777 1.00 104.10 94 ALA B O 1
ATOM 1555 N N . ASP B 1 92 ? 7.297 58.357 72.578 1.00 101.79 95 ASP B N 1
ATOM 1556 C CA . ASP B 1 92 ? 6.313 58.476 73.651 1.00 104.85 95 ASP B CA 1
ATOM 1557 C C . ASP B 1 92 ? 5.523 59.787 73.579 1.00 102.41 95 ASP B C 1
ATOM 1558 O O . ASP B 1 92 ? 6.088 60.813 73.274 1.00 102.08 95 ASP B O 1
ATOM 1563 N N . LYS B 1 93 ? 4.245 59.785 73.909 1.00 102.50 96 LYS B N 1
ATOM 1564 C CA . LYS B 1 93 ? 3.472 61.026 73.842 1.00 103.11 96 LYS B CA 1
ATOM 1565 C C . LYS B 1 93 ? 4.095 62.201 74.657 1.00 100.33 96 LYS B C 1
ATOM 1566 O O . LYS B 1 93 ? 4.182 63.342 74.194 1.00 98.79 96 LYS B O 1
ATOM 1572 N N . VAL B 1 94 ? 4.513 61.920 75.875 1.00 98.27 97 VAL B N 1
ATOM 1573 C CA . VAL B 1 94 ? 5.040 62.961 76.753 1.00 96.93 97 VAL B CA 1
ATOM 1574 C C . VAL B 1 94 ? 6.369 63.496 76.227 1.00 93.65 97 VAL B C 1
ATOM 1575 O O . VAL B 1 94 ? 6.626 64.681 76.274 1.00 95.39 97 VAL B O 1
ATOM 1579 N N . VAL B 1 95 ? 7.212 62.605 75.747 1.00 91.07 98 VAL B N 1
ATOM 1580 C CA . VAL B 1 95 ? 8.459 63.012 75.130 1.00 87.12 98 VAL B CA 1
ATOM 1581 C C . VAL B 1 95 ? 8.225 63.885 73.875 1.00 83.80 98 VAL B C 1
ATOM 1582 O O . VAL B 1 95 ? 8.918 64.881 73.681 1.00 80.65 98 VAL B O 1
ATOM 1586 N N . GLN B 1 96 ? 7.246 63.521 73.058 1.00 83.06 99 GLN B N 1
ATOM 1587 C CA . GLN B 1 96 ? 6.846 64.339 71.928 1.00 86.33 99 GLN B CA 1
ATOM 1588 C C . GLN B 1 96 ? 6.491 65.752 72.314 1.00 88.03 99 GLN B C 1
ATOM 1589 O O . GLN B 1 96 ? 7.078 66.695 71.767 1.00 91.03 99 GLN B O 1
ATOM 1595 N N . LEU B 1 97 ? 5.534 65.896 73.235 1.00 86.66 100 LEU B N 1
ATOM 1596 C CA . LEU B 1 97 ? 5.100 67.214 73.668 1.00 89.09 100 LEU B CA 1
ATOM 1597 C C . LEU B 1 97 ? 6.235 68.026 74.249 1.00 88.66 100 LEU B C 1
ATOM 1598 O O . LEU B 1 97 ? 6.266 69.247 74.150 1.00 94.73 100 LEU B O 1
ATOM 1603 N N . LEU B 1 98 ? 7.153 67.355 74.905 1.00 87.90 101 LEU B N 1
ATOM 1604 C CA . LEU B 1 98 ? 8.208 68.059 75.559 1.00 92.04 101 LEU B CA 1
ATOM 1605 C C . LEU B 1 98 ? 9.208 68.586 74.556 1.00 86.97 101 LEU B C 1
ATOM 1606 O O . LEU B 1 98 ? 9.564 69.759 74.600 1.00 84.79 101 LEU B O 1
ATOM 1611 N N . MET B 1 99 ? 9.637 67.723 73.646 1.00 88.12 102 MET B N 1
ATOM 1612 C CA . MET B 1 99 ? 10.467 68.142 72.501 1.00 88.38 102 MET B CA 1
ATOM 1613 C C 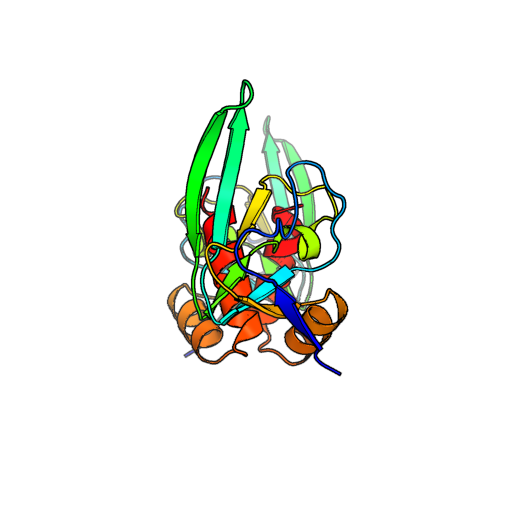. MET B 1 99 ? 9.862 69.349 71.799 1.00 89.59 102 MET B C 1
ATOM 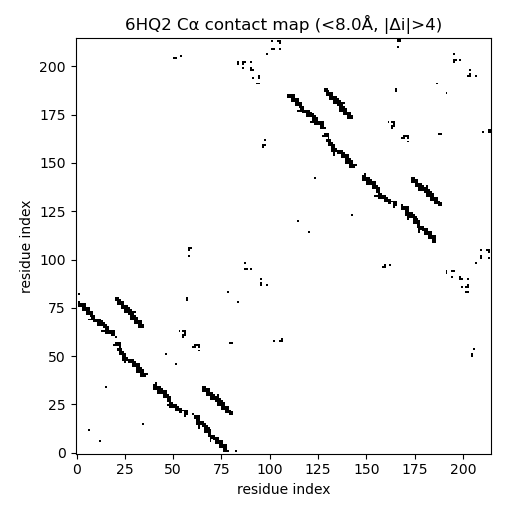1614 O O . MET B 1 99 ? 10.524 70.345 71.532 1.00 82.69 102 MET B O 1
ATOM 1619 N N . ARG B 1 100 ? 8.584 69.238 71.490 1.00 92.64 103 ARG B N 1
ATOM 1620 C CA . ARG B 1 100 ? 7.931 70.282 70.755 1.00 97.06 103 ARG B CA 1
ATOM 1621 C C . ARG B 1 100 ? 7.930 71.601 71.486 1.00 94.91 103 ARG B C 1
ATOM 1622 O O . ARG B 1 100 ? 8.057 72.615 70.845 1.00 93.81 103 ARG B O 1
ATOM 1630 N N . VAL B 1 101 ? 7.807 71.626 72.809 1.00 94.02 104 VAL B N 1
ATOM 1631 C CA . VAL B 1 101 ? 7.860 72.926 73.477 1.00 96.06 104 VAL B CA 1
ATOM 1632 C C . VAL B 1 101 ? 9.287 73.415 73.675 1.00 93.61 104 VAL B C 1
ATOM 1633 O O . VAL B 1 101 ? 9.523 74.603 73.743 1.00 97.72 104 VAL B O 1
ATOM 1637 N N . LEU B 1 102 ? 10.249 72.521 73.770 1.00 91.87 105 LEU B N 1
ATOM 1638 C CA . LEU B 1 102 ? 11.649 72.967 73.770 1.00 90.42 105 LEU B CA 1
ATOM 1639 C C . LEU B 1 102 ? 12.028 73.692 72.473 1.00 91.67 105 LEU B C 1
ATOM 1640 O O . LEU B 1 102 ? 12.613 74.776 72.498 1.00 91.58 105 LEU B O 1
ATOM 1645 N N . LEU B 1 103 ? 11.696 73.081 71.340 1.00 92.46 106 LEU B N 1
ATOM 1646 C CA . LEU B 1 103 ? 11.833 73.724 70.032 1.00 92.32 106 LEU B CA 1
ATOM 1647 C C . LEU B 1 103 ? 11.121 75.071 69.976 1.00 94.46 106 LEU B C 1
ATOM 1648 O O . LEU B 1 103 ? 11.716 76.042 69.559 1.00 99.29 106 LEU B O 1
ATOM 1653 N N . LYS B 1 104 ? 9.876 75.147 70.426 1.00 99.07 107 LYS B N 1
ATOM 1654 C CA . LYS B 1 104 ? 9.173 76.445 70.503 1.00 106.74 107 LYS B CA 1
ATOM 1655 C C . LYS B 1 104 ? 9.946 77.512 71.302 1.00 108.43 107 LYS B C 1
ATOM 1656 O O . LYS B 1 104 ? 10.077 78.671 70.861 1.00 110.06 107 LYS B O 1
ATOM 1662 N N . ARG B 1 105 ? 10.465 77.134 72.466 1.00 104.69 108 ARG B N 1
ATOM 1663 C CA . ARG B 1 105 ? 11.004 78.139 73.366 1.00 104.98 108 ARG B CA 1
ATOM 1664 C C . ARG B 1 105 ? 12.397 78.563 72.989 1.00 103.10 108 ARG B C 1
ATOM 1665 O O . ARG B 1 105 ? 12.730 79.730 73.149 1.00 107.56 108 ARG B O 1
ATOM 1673 N N . LEU B 1 106 ? 13.198 77.652 72.455 1.00 96.24 109 LEU B N 1
ATOM 1674 C CA . LEU B 1 106 ? 14.585 77.974 72.146 1.00 94.45 109 LEU B CA 1
ATOM 1675 C C . LEU B 1 106 ? 14.768 78.715 70.800 1.00 96.12 109 LEU B C 1
ATOM 1676 O O . LEU B 1 106 ? 15.879 79.144 70.509 1.00 90.73 109 LEU B O 1
ATOM 1681 N N . ARG B 1 107 ? 13.718 78.849 69.977 1.00 97.24 110 ARG B N 1
ATOM 1682 C CA . ARG B 1 107 ? 13.810 79.712 68.798 1.00 101.12 110 ARG B CA 1
ATOM 1683 C C . ARG B 1 107 ? 14.001 81.190 69.185 1.00 100.29 110 ARG B C 1
ATOM 1684 O O . ARG B 1 107 ? 14.891 81.855 68.659 1.00 101.26 110 ARG B O 1
#

Foldseek 3Di:
DWDKDKDFAFDWPDAAFAFDFWKKAWQAAKKWWWHDDPNRTDTDDMDGHGDMPPCVNLQEGGGDRTIMGTNGITMIIIGGNVNVVVVLVPDDPVSNVVCVVVSVVVND/DWDKDKDAAFDWPDAAQAFDFWKKAWQAAKKWWWADDPNRTDTDDIDGHGDMPPCCNLQDRDGDRTIMTTNGITMIIIGGNVNVVVVLVPDDPVSNVVVVVVSVVVD

Organism: Bdellovibrio bacteriovorus (strain ATCC 15356 / DSM 50701 / NCIMB 9529 / HD100) (NCBI:txid264462)

Solvent-accessible surface area: 12000 Å² total; per-residue (Å²): 128,71,116,35,56,92,37,124,115,80,97,95,25,22,38,71,47,61,91,18,104,22,0,33,11,1,84,101,10,116,0,10,21,19,46,53,138,138,193,109,77,71,88,100,61,101,22,16,122,26,77,13,6,14,11,38,6,12,10,35,129,79,81,20,88,14,6,2,53,0,44,58,65,1,88,0,19,44,2,49,70,106,18,13,114,91,60,8,60,111,13,54,136,22,3,20,49,3,0,108,30,0,19,142,74,24,110,216,136,92,120,55,58,102,24,116,117,82,82,97,29,22,37,67,46,62,89,11,87,22,0,32,22,1,69,83,8,124,0,10,24,16,39,63,116,119,202,110,83,63,86,92,63,108,23,17,122,42,76,10,8,13,17,47,3,18,20,43,73,126,92,22,86,16,4,2,48,0,50,56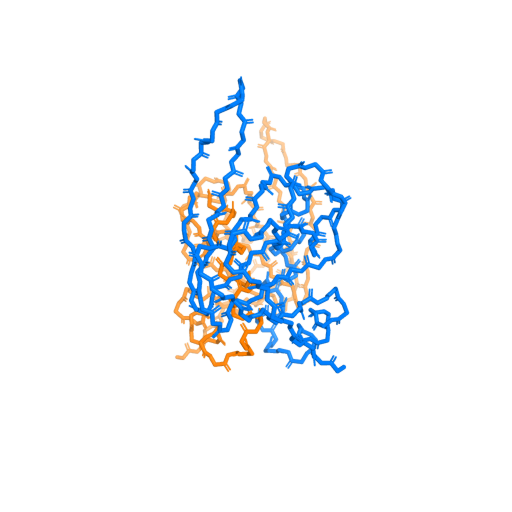,69,0,87,0,19,35,5,46,82,119,43,10,108,98,83,3,68,120,24,55,103,14,2,32,19,3,0,106,14,0,42,104,103,29,179

Nearest PDB structures (foldseek):
  6hq3-assembly1_A  TM=9.802E-01  e=9.692E-18  Bdellovibrio bacteriovorus HD100
  6hq7-assembly1_B  TM=8.034E-01  e=1.739E-16  Bdellovibrio bacteriovorus HD100
  6hq4-assembly1_B  TM=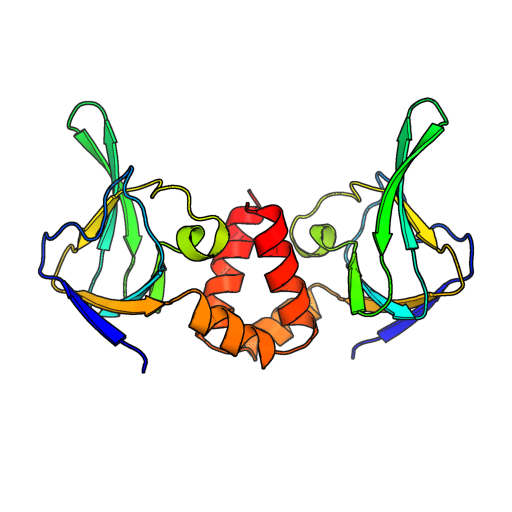7.958E-01  e=1.386E-16  Bdellovibrio bacteriovorus HD100
  6hq4-assembly1_A  TM=7.870E-01  e=1.553E-16  Bdellovibrio bacteriovorus HD100
  6hq7-assembly1_A  TM=7.719E-01  e=3.241E-16  Bdellovibrio bacteriovorus HD100

Secondary structure (DSSP, 8-state):
--EEEEE-TT-EEE-TT-B---EEEEEES-EEEEEEETTEEEEEEEE-TT-EE-THHHHSSSB-SSEEEESS-EEEEEE-HHHHHHHHHHS-HHHHHHHHHHHHHHH-/---EEEE-TT-EEE-TT-----EEEEEESEEEEEEEETTEEEEEEEEETT-EE-THHHHT----SSEEEESS-EEEEEE-HHHHHHHHHHS-HHHHHHHHHHHHHH-

InterPro domains:
  IPR000595 Cyclic nucleotide-binding domain [PF00027] (10-89)
  IPR000595 Cyclic nucleotide-binding domain [PS50042] (1-108)
  IPR000595 Cyclic nucleotide-binding domain [SM00100] (1-106)
  IPR000595 Cyclic nucleotide-binding domain [cd00038] (1-89)
  IPR001633 EAL domain [PF00563] (148-390)
  IPR001633 EAL domain [PS50883] (143-400)
  IPR001633 EAL domain [SM00052] (142-395)
  IPR001633 EAL domain [cd01948] (148-393)
  IPR014710 RmlC-like jelly roll fold [G3DSA:2.60.120.10] (1-114)
  IPR018488 Cyclic nucleotide-binding, conserved site [PS00889] (56-73)
  IPR018490 Cyclic nucleotide-binding domain superfamily [SSF51206] (5-112)
  IPR035919 EAL domain superfamily [G3DSA:3.20.20.450] (143-400)
  IPR035919 EAL domain superfamily [SSF141868] (147-399)